Protein AF-A0A4Y8ZSG8-F1 (afdb_monomer_lite)

pLDDT: mean 76.3, std 16.21, range [30.27, 96.19]

Sequence (273 aa):
MTTIWSPHQDEQVRDHELFKDRFWGRLVTEVSQAAAGSASNEYEREDNIRRGLDVVETAARAVDPNWWDRNSKKGALAWHHRSRPTLAGKKHADPYIIRLDVEEAAAGYLALSYRVDDLDRLLTDMLMAAEMFAFADEMQPQLTQKLPTVLSWLWSNLKSLVIGLSIAGVLAWLAPEATVVLWMAGIIAGLTLLGAAFSLVVFPFLYPGIRAQRQKFNATIMGMIDAYAALDGAPASVSHIRKLVDRATDAGVVWPAPLMALLDDVADRRKAI

Secondary structure (DSSP, 8-state):
------THHHHHHHHGGG--SHHHHHHHHHHHHHHHHH-SSHHHHHHHHHHHHHHHHHHHHHH-TTTT-TT-TTTT------S-HHHHGGGT-S----HHHHHHHHHHHHTSSS--HHHHHHHHHHHHHHHHHHHHHHHHHHHHS-S-HHHHHHHHHHHHHHHHHHHHHHHHHH-TTHHHHHHHHHHHHHHHHHHHHHHHHHHHHHHHHHHHHHHHHHHHHHHHHHHHHTTSSS---HHHHHHHHHHHHHTT----HHHHHHHHHHHHHHHH-

Radius of gyration: 29.64 Å; chains: 1; bounding box: 76×27×104 Å

Organism: NCBI:txid2555898

Structure (mmCIF, N/CA/C/O backbone):
data_AF-A0A4Y8ZSG8-F1
#
_entry.id   AF-A0A4Y8ZSG8-F1
#
loop_
_atom_site.group_PDB
_atom_site.id
_atom_site.type_symbol
_atom_site.label_atom_id
_atom_site.label_alt_id
_atom_site.label_comp_id
_atom_site.label_asym_id
_atom_site.label_entity_id
_atom_site.label_seq_id
_atom_site.pdbx_PDB_ins_code
_atom_site.Cartn_x
_atom_site.Cartn_y
_atom_site.Cartn_z
_atom_site.occupancy
_atom_site.B_iso_or_equiv
_atom_site.auth_seq_id
_atom_site.auth_comp_id
_atom_site.auth_asym_id
_atom_site.auth_atom_id
_atom_site.pdbx_PDB_model_num
ATOM 1 N N . MET A 1 1 ? -3.308 -1.120 58.990 1.00 37.66 1 MET A N 1
ATOM 2 C CA . MET A 1 1 ? -3.562 -1.574 57.609 1.00 37.66 1 MET A CA 1
ATOM 3 C C . MET A 1 1 ? -3.089 -0.472 56.685 1.00 37.66 1 MET A C 1
ATOM 5 O O . MET A 1 1 ? -3.799 0.497 56.473 1.00 37.66 1 MET A O 1
ATOM 9 N N . THR A 1 2 ? -1.831 -0.560 56.276 1.00 30.27 2 THR A N 1
ATOM 10 C CA . THR A 1 2 ? -1.152 0.408 55.415 1.00 30.27 2 THR A CA 1
ATOM 11 C C . THR A 1 2 ? -1.303 -0.097 53.988 1.00 30.27 2 THR A C 1
ATOM 13 O O . THR A 1 2 ? -0.766 -1.148 53.649 1.00 30.27 2 THR A O 1
ATOM 16 N N . THR A 1 3 ? -2.092 0.600 53.178 1.00 33.38 3 THR A N 1
ATOM 17 C CA . THR A 1 3 ? -2.167 0.387 51.731 1.00 33.38 3 THR A CA 1
ATOM 18 C C . THR A 1 3 ? -0.789 0.642 51.134 1.00 33.38 3 THR A C 1
ATOM 20 O O . THR A 1 3 ? -0.296 1.769 51.155 1.00 33.38 3 THR A O 1
ATOM 23 N N . ILE A 1 4 ? -0.153 -0.425 50.651 1.00 34.41 4 ILE A N 1
ATOM 24 C CA . ILE A 1 4 ? 1.073 -0.361 49.859 1.00 34.41 4 ILE A CA 1
ATOM 25 C C . ILE A 1 4 ? 0.666 0.209 48.502 1.00 34.41 4 ILE A C 1
ATOM 27 O O . ILE A 1 4 ? 0.099 -0.485 47.664 1.00 34.41 4 ILE A O 1
ATOM 31 N N . TRP A 1 5 ? 0.887 1.508 48.339 1.00 34.38 5 TRP A N 1
ATOM 32 C CA . TRP A 1 5 ? 0.790 2.203 47.064 1.00 34.38 5 TRP A CA 1
ATOM 33 C C . TRP A 1 5 ? 1.942 1.703 46.182 1.00 34.38 5 TRP A C 1
ATOM 35 O O . TRP A 1 5 ? 3.109 1.885 46.532 1.00 34.38 5 TRP A O 1
ATOM 45 N N . SER A 1 6 ? 1.620 0.995 45.097 1.00 34.97 6 SER A N 1
ATOM 46 C CA . SER A 1 6 ? 2.612 0.471 44.156 1.00 34.97 6 SER A CA 1
ATOM 47 C C . SER A 1 6 ? 3.026 1.581 43.179 1.00 34.97 6 SER A C 1
ATOM 49 O O . SER A 1 6 ? 2.174 2.068 42.437 1.00 34.97 6 SER A O 1
ATOM 51 N N . PRO A 1 7 ? 4.309 1.979 43.128 1.00 36.69 7 PRO A N 1
ATOM 52 C CA . PRO A 1 7 ? 4.789 3.034 42.232 1.00 36.69 7 PRO A CA 1
ATOM 53 C C . PRO A 1 7 ? 4.735 2.666 40.737 1.00 36.69 7 PRO A C 1
ATOM 55 O O . PRO A 1 7 ? 4.955 3.535 39.902 1.00 36.69 7 PRO A O 1
ATOM 58 N N . HIS A 1 8 ? 4.399 1.422 40.376 1.00 38.56 8 HIS A N 1
ATOM 59 C CA . HIS A 1 8 ? 4.330 0.994 38.974 1.00 38.56 8 HIS A CA 1
ATOM 60 C C . HIS A 1 8 ? 3.051 1.415 38.231 1.00 38.56 8 HIS A C 1
ATOM 62 O O . HIS A 1 8 ? 3.076 1.495 37.005 1.00 38.56 8 HIS A O 1
ATOM 68 N N . GLN A 1 9 ? 1.951 1.734 38.926 1.00 40.12 9 GLN A N 1
ATOM 69 C CA . GLN A 1 9 ? 0.751 2.271 38.257 1.00 40.12 9 GLN A CA 1
ATOM 70 C C . GLN A 1 9 ? 0.949 3.730 37.814 1.00 40.12 9 GLN A C 1
ATOM 72 O O . GLN A 1 9 ? 0.475 4.132 36.756 1.00 40.12 9 GLN A O 1
ATOM 77 N N . ASP A 1 10 ? 1.724 4.503 38.575 1.00 37.50 10 ASP A N 1
ATOM 78 C CA . ASP A 1 10 ? 2.049 5.900 38.267 1.00 37.50 10 ASP A CA 1
ATOM 79 C C . ASP A 1 10 ?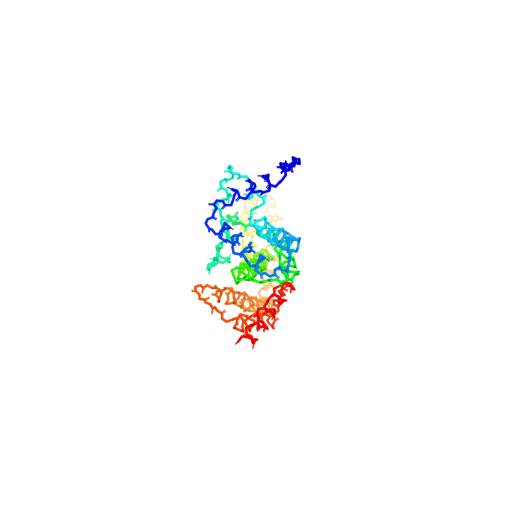 3.021 6.045 37.084 1.00 37.50 10 ASP A C 1
ATOM 81 O O . ASP A 1 10 ? 3.066 7.093 36.440 1.00 37.50 10 ASP A O 1
ATOM 85 N N . GLU A 1 11 ? 3.804 5.004 36.798 1.00 38.50 11 GLU A N 1
ATOM 86 C CA . GLU A 1 11 ? 4.777 4.974 35.704 1.00 38.50 11 GLU A CA 1
ATOM 87 C C . GLU A 1 11 ? 4.080 4.692 34.364 1.00 38.50 11 GLU A C 1
ATOM 89 O O . GLU A 1 11 ? 4.270 5.445 33.413 1.00 38.50 11 GLU A O 1
ATOM 94 N N . GLN A 1 12 ? 3.136 3.739 34.328 1.00 40.97 12 GLN A N 1
ATOM 95 C CA . GLN A 1 12 ? 2.285 3.522 33.149 1.00 40.97 12 GLN A CA 1
ATOM 96 C C . GLN A 1 12 ? 1.406 4.739 32.831 1.00 40.97 12 GLN A C 1
ATOM 98 O O . GLN A 1 12 ? 1.246 5.088 31.664 1.00 40.97 12 GLN A O 1
ATOM 103 N N . VAL A 1 13 ? 0.879 5.433 33.847 1.00 39.91 13 VAL A N 1
ATOM 104 C CA . VAL A 1 13 ? 0.080 6.657 33.651 1.00 39.91 13 VAL A CA 1
ATOM 105 C C . VAL A 1 13 ? 0.953 7.854 33.239 1.00 39.91 13 VAL A C 1
ATOM 107 O O . VAL A 1 13 ? 0.499 8.700 32.470 1.00 39.91 13 VAL A O 1
ATOM 110 N N . ARG A 1 14 ? 2.226 7.927 33.661 1.00 38.03 14 ARG A N 1
ATOM 111 C CA . ARG A 1 14 ? 3.173 8.958 33.181 1.00 38.03 14 ARG A CA 1
ATOM 112 C C . ARG A 1 14 ? 3.656 8.718 31.758 1.00 38.03 14 ARG A C 1
ATOM 114 O O . ARG A 1 14 ? 3.870 9.695 31.038 1.00 38.03 14 ARG A O 1
ATOM 121 N N . ASP A 1 15 ? 3.737 7.466 31.321 1.00 43.88 15 ASP A N 1
ATOM 122 C CA . ASP A 1 15 ? 3.998 7.145 29.917 1.00 43.88 15 ASP A CA 1
ATOM 123 C C . ASP A 1 15 ? 2.826 7.550 29.000 1.00 43.88 15 ASP A C 1
ATOM 125 O O . ASP A 1 15 ? 3.011 7.756 27.803 1.00 43.88 15 ASP A O 1
ATOM 129 N N . HIS A 1 16 ? 1.631 7.805 29.545 1.00 45.75 16 HIS A N 1
ATOM 130 C CA . HIS A 1 16 ? 0.484 8.296 28.769 1.00 45.75 16 HIS A CA 1
ATOM 131 C C . HIS A 1 16 ? 0.508 9.810 28.491 1.00 45.75 16 HIS A C 1
ATOM 133 O O . HIS A 1 16 ? -0.170 10.270 27.571 1.00 45.75 16 HIS A O 1
ATOM 139 N N . GLU A 1 17 ? 1.332 10.607 29.188 1.00 41.62 17 GLU A N 1
ATOM 140 C CA . GLU A 1 17 ? 1.531 12.032 28.854 1.00 41.62 17 GLU A CA 1
ATOM 141 C C . GLU A 1 17 ? 2.438 12.250 27.613 1.00 41.62 17 GLU A C 1
ATOM 143 O O . GLU A 1 17 ? 2.712 13.392 27.220 1.00 41.62 17 GLU A O 1
ATOM 148 N N . LEU A 1 18 ? 2.898 11.170 26.962 1.00 46.16 18 LEU A N 1
ATOM 149 C CA . LEU A 1 18 ? 3.734 11.184 25.750 1.00 46.16 18 LEU A CA 1
ATOM 150 C C . LEU A 1 18 ? 2.952 11.378 24.433 1.00 46.16 18 LEU A C 1
ATOM 152 O O . LEU A 1 18 ? 3.561 11.715 23.419 1.00 46.16 18 LEU A O 1
ATOM 156 N N . PHE A 1 19 ? 1.621 11.266 24.426 1.00 52.06 19 PHE A N 1
ATOM 157 C CA . PHE A 1 19 ? 0.787 11.293 23.210 1.00 52.06 19 PHE A CA 1
ATOM 158 C C . PHE A 1 19 ? 0.401 12.712 22.737 1.00 52.06 19 PHE A C 1
ATOM 160 O O . PHE A 1 19 ? -0.775 13.060 22.630 1.00 52.06 19 PHE A O 1
ATOM 167 N N . LYS A 1 20 ? 1.390 13.578 22.476 1.00 46.84 20 LYS A N 1
ATOM 168 C CA . LYS A 1 20 ? 1.171 15.026 22.251 1.00 46.84 20 LYS A CA 1
ATOM 169 C C . LYS A 1 20 ? 0.594 15.450 20.894 1.00 46.84 20 LYS A C 1
ATOM 171 O O . LYS A 1 20 ? 0.255 16.628 20.753 1.00 46.84 20 LYS A O 1
ATOM 176 N N . ASP A 1 21 ? 0.396 14.544 19.939 1.00 59.84 21 ASP A N 1
ATOM 177 C CA . ASP A 1 21 ? -0.436 14.850 18.771 1.00 59.84 21 ASP A CA 1
ATOM 178 C C . ASP A 1 21 ? -1.920 14.671 19.113 1.00 59.84 21 ASP A C 1
ATOM 180 O O . ASP A 1 21 ? -2.340 13.624 19.609 1.00 59.84 21 ASP A O 1
ATOM 184 N N . ARG A 1 22 ? -2.747 15.687 18.802 1.00 67.56 22 ARG A N 1
ATOM 185 C CA . ARG A 1 22 ? -4.204 15.679 19.080 1.00 67.56 22 ARG A CA 1
ATOM 186 C C . ARG A 1 22 ? -4.926 14.452 18.515 1.00 67.56 22 ARG A C 1
ATOM 188 O O . ARG A 1 22 ? -6.038 14.167 18.952 1.00 67.56 22 ARG A O 1
ATOM 195 N N . PHE A 1 23 ? -4.342 13.799 17.512 1.00 77.50 23 PHE A N 1
ATOM 196 C CA . PHE A 1 23 ? -4.865 12.579 16.913 1.00 77.50 23 PHE A CA 1
ATOM 197 C C . PHE A 1 23 ? -4.602 11.359 17.806 1.00 77.50 23 PHE A C 1
ATOM 199 O O . PHE A 1 23 ? -5.553 10.783 18.326 1.00 77.50 23 PHE A O 1
ATOM 206 N N . TRP A 1 24 ? -3.334 11.017 18.060 1.00 81.12 24 TRP A N 1
ATOM 207 C CA . TRP A 1 24 ? -2.980 9.831 18.846 1.00 81.12 24 TRP A CA 1
ATOM 208 C C . TRP A 1 24 ? -3.493 9.901 20.288 1.00 81.12 24 TRP A C 1
ATOM 210 O O . TRP A 1 24 ? -4.028 8.917 20.787 1.00 81.12 24 TRP A O 1
ATOM 220 N N . GLY A 1 25 ? -3.437 11.072 20.934 1.00 82.25 25 GLY A N 1
ATOM 221 C CA . GLY A 1 25 ? -3.994 11.237 22.283 1.00 82.25 25 GLY A CA 1
ATOM 222 C C . GLY A 1 25 ? -5.517 11.049 22.341 1.00 82.25 25 GLY A C 1
ATOM 223 O O . GLY A 1 25 ? -6.045 10.500 23.311 1.00 82.25 25 GLY A O 1
ATOM 224 N N . ARG A 1 26 ? -6.238 11.448 21.283 1.00 86.06 26 ARG A N 1
ATOM 225 C CA . ARG A 1 26 ? -7.678 11.175 21.163 1.00 86.06 26 ARG A CA 1
ATOM 226 C C . ARG A 1 26 ? -7.933 9.683 20.989 1.00 86.06 26 ARG A C 1
ATOM 228 O O . ARG A 1 26 ? -8.759 9.142 21.712 1.00 86.06 26 ARG A O 1
ATOM 235 N N . LEU A 1 27 ? -7.182 9.026 20.108 1.00 87.06 27 LEU A N 1
ATOM 236 C CA . LEU A 1 27 ? -7.325 7.596 19.847 1.00 87.06 27 LEU A CA 1
ATOM 237 C C . LEU A 1 27 ? -7.068 6.759 21.108 1.00 87.06 27 LEU A C 1
ATOM 239 O O . LEU A 1 27 ? -7.863 5.888 21.439 1.00 87.06 27 LEU A O 1
ATOM 243 N N . VAL A 1 28 ? -6.019 7.083 21.871 1.00 90.06 28 VAL A N 1
ATOM 244 C CA . VAL A 1 28 ? -5.741 6.481 23.187 1.00 90.06 28 VAL A CA 1
ATOM 245 C C . VAL A 1 28 ? -6.926 6.643 24.140 1.00 90.06 28 VAL A C 1
ATOM 247 O O . VAL A 1 28 ? -7.308 5.694 24.826 1.00 90.06 28 VAL A O 1
ATOM 250 N N . THR A 1 29 ? -7.534 7.830 24.168 1.00 90.94 29 THR A N 1
ATOM 251 C CA . THR A 1 29 ? -8.699 8.111 25.018 1.00 90.94 29 THR A CA 1
ATOM 252 C C . THR A 1 29 ? -9.906 7.268 24.604 1.00 90.94 29 THR A C 1
ATOM 254 O O . THR A 1 29 ? -10.532 6.643 25.458 1.00 90.94 29 THR A O 1
ATOM 257 N N . GLU A 1 30 ? -10.216 7.210 23.309 1.00 91.88 30 GLU A N 1
ATOM 258 C CA . GLU A 1 30 ? -11.343 6.438 22.773 1.00 91.88 30 GLU A CA 1
ATOM 259 C C . GLU A 1 30 ? -11.163 4.933 22.992 1.00 91.88 30 GLU A C 1
ATOM 261 O O . GLU A 1 30 ? -12.078 4.261 23.468 1.00 91.88 30 GLU A O 1
ATOM 266 N N . VAL A 1 31 ? -9.960 4.413 22.740 1.00 92.44 31 VAL A N 1
ATOM 267 C CA . VAL A 1 31 ? -9.607 3.010 22.990 1.00 92.44 31 VAL A CA 1
ATOM 268 C C . VAL A 1 31 ? -9.720 2.672 24.471 1.00 92.44 31 VAL A C 1
ATOM 270 O O . VAL A 1 31 ? -10.307 1.648 24.810 1.00 92.44 31 VAL A O 1
ATOM 273 N N . SER A 1 32 ? -9.237 3.541 25.360 1.00 92.50 32 SER A N 1
ATOM 274 C CA . SER A 1 32 ? -9.333 3.327 26.809 1.00 92.50 32 SER A CA 1
ATOM 275 C C . SER A 1 32 ? -10.784 3.334 27.299 1.00 92.50 32 SER A C 1
ATOM 277 O O . SER A 1 32 ? -11.157 2.533 28.158 1.00 92.50 32 SER A O 1
ATOM 279 N N . GLN A 1 33 ? -11.624 4.220 26.752 1.00 94.12 33 GLN A N 1
ATOM 280 C CA . GLN A 1 33 ? -13.051 4.284 27.077 1.00 94.12 33 GLN A CA 1
ATOM 281 C C . GLN A 1 33 ? -13.803 3.045 26.580 1.00 94.12 33 GLN A C 1
ATOM 283 O O . GLN A 1 33 ? -14.569 2.456 27.344 1.00 94.12 33 GLN A O 1
ATOM 288 N N . ALA A 1 34 ? -13.556 2.617 25.340 1.00 93.12 34 ALA A N 1
ATOM 289 C CA . ALA A 1 34 ? -14.168 1.419 24.772 1.00 93.12 34 ALA A CA 1
ATOM 290 C C . ALA A 1 34 ? -13.728 0.146 25.516 1.00 93.12 34 ALA A C 1
ATOM 292 O O . ALA A 1 34 ? -14.567 -0.682 25.875 1.00 93.12 34 ALA A O 1
ATOM 293 N N . ALA A 1 35 ? -12.435 0.037 25.842 1.00 92.75 35 ALA A N 1
ATOM 294 C CA . ALA A 1 35 ? -11.889 -1.042 26.659 1.00 92.75 35 ALA A CA 1
ATOM 295 C C . ALA A 1 35 ? -12.584 -1.122 28.021 1.00 92.75 35 ALA A C 1
ATOM 297 O O . ALA A 1 35 ? -13.075 -2.184 28.409 1.00 92.75 35 ALA A O 1
ATOM 298 N N . ALA A 1 36 ? -12.689 0.014 28.719 1.00 91.50 36 ALA A N 1
ATOM 299 C CA . ALA A 1 36 ? -13.330 0.088 30.025 1.00 91.50 36 ALA A CA 1
ATOM 300 C C . ALA A 1 36 ? -14.827 -0.247 29.981 1.00 91.50 36 ALA A C 1
ATOM 302 O O . ALA A 1 36 ? -15.322 -0.882 30.906 1.00 91.50 36 ALA A O 1
ATOM 303 N N . GLY A 1 37 ? -15.535 0.149 28.919 1.00 92.62 37 GLY A N 1
ATOM 304 C CA . GLY A 1 37 ? -16.956 -0.160 28.741 1.00 92.62 37 GLY A CA 1
ATOM 305 C C . GLY A 1 37 ? -17.242 -1.629 28.413 1.00 92.62 37 GLY A C 1
ATOM 306 O O . GLY A 1 37 ? -18.341 -2.105 28.682 1.00 92.62 37 GLY A O 1
ATOM 307 N N . SER A 1 38 ? -16.267 -2.346 27.850 1.00 93.50 38 SER A N 1
ATOM 308 C CA . SER A 1 38 ? -16.413 -3.758 27.466 1.00 93.50 38 SER A CA 1
ATOM 309 C C . SER A 1 38 ? -16.139 -4.759 28.593 1.00 93.50 38 SER A C 1
ATOM 311 O O . SER A 1 38 ? -16.535 -5.916 28.489 1.00 93.50 38 SER A O 1
ATOM 313 N N . ALA A 1 39 ? -15.460 -4.333 29.660 1.00 93.69 39 ALA A N 1
ATOM 314 C CA . ALA A 1 39 ? -14.983 -5.224 30.710 1.00 93.69 39 ALA A CA 1
ATOM 315 C C . ALA A 1 39 ? -16.055 -5.539 31.766 1.00 93.69 39 ALA A C 1
ATOM 317 O O . ALA A 1 39 ? -16.775 -4.656 32.232 1.00 93.69 39 ALA A O 1
ATOM 318 N N . SER A 1 40 ? -16.107 -6.797 32.210 1.00 93.31 40 SER A N 1
ATOM 319 C CA . SER A 1 40 ? -17.010 -7.257 33.276 1.00 93.31 40 SER A CA 1
ATOM 320 C C . SER A 1 40 ? -16.454 -7.039 34.689 1.00 93.31 40 SER A C 1
ATOM 322 O O . SER A 1 40 ? -17.206 -7.037 35.665 1.00 93.31 40 SER A O 1
ATOM 324 N N . ASN A 1 41 ? -15.134 -6.879 34.813 1.00 94.88 41 ASN A N 1
ATOM 325 C CA . ASN A 1 41 ? -14.420 -6.724 36.077 1.00 94.88 41 ASN A CA 1
ATOM 326 C C . ASN A 1 41 ? -13.134 -5.894 35.901 1.00 94.88 41 ASN A C 1
ATOM 328 O O . ASN A 1 41 ? -12.738 -5.557 34.786 1.00 94.88 41 ASN A O 1
ATOM 332 N N . GLU A 1 42 ? -12.482 -5.553 37.014 1.00 92.81 42 GLU A N 1
ATOM 333 C CA . GLU A 1 42 ? -11.298 -4.682 37.033 1.00 92.81 42 GLU A CA 1
ATOM 334 C C . GLU A 1 42 ? -10.075 -5.298 36.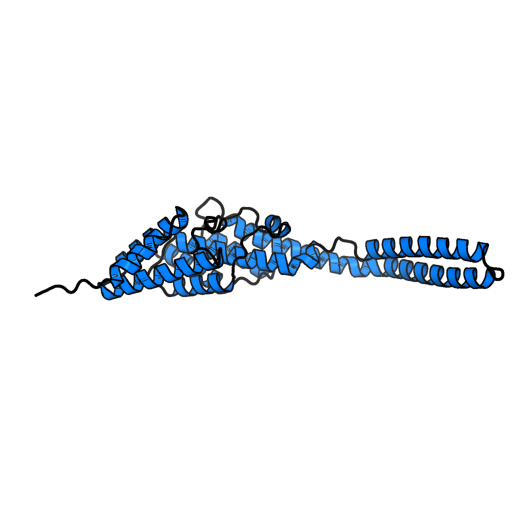337 1.00 92.81 42 GLU A C 1
ATOM 336 O O . GLU A 1 42 ? -9.384 -4.604 35.600 1.00 92.81 42 GLU A O 1
ATOM 341 N N . TYR A 1 43 ? -9.859 -6.608 36.481 1.00 93.69 43 TYR A N 1
ATOM 342 C CA . TYR A 1 43 ? -8.750 -7.300 35.821 1.00 93.69 43 TYR A CA 1
ATOM 343 C C . TYR A 1 43 ? -8.909 -7.308 34.293 1.00 93.69 43 TYR A C 1
ATOM 345 O O . TYR A 1 43 ? -7.980 -6.982 33.559 1.00 93.69 43 TYR A O 1
ATOM 353 N N . GLU A 1 44 ? -10.110 -7.627 33.808 1.00 92.06 44 GLU A N 1
ATOM 354 C CA . GLU A 1 44 ? -10.437 -7.581 32.380 1.00 92.06 44 GLU A CA 1
ATOM 355 C C . GLU A 1 44 ? -10.332 -6.155 31.827 1.00 92.06 44 GLU A C 1
ATOM 357 O O . GLU A 1 44 ? -9.880 -5.954 30.702 1.00 92.06 44 GLU A O 1
ATOM 362 N N . ARG A 1 45 ? -10.697 -5.149 32.630 1.00 92.31 45 ARG A N 1
ATOM 363 C CA . ARG A 1 45 ? -10.550 -3.739 32.263 1.00 92.31 45 ARG A CA 1
ATOM 364 C C . ARG A 1 45 ? -9.088 -3.366 32.051 1.00 92.31 45 ARG A C 1
ATOM 366 O O . ARG A 1 45 ? -8.777 -2.752 31.034 1.00 92.31 45 ARG A O 1
ATOM 373 N N . GLU A 1 46 ? -8.210 -3.714 32.988 1.00 92.69 46 GLU A N 1
ATOM 374 C CA . GLU A 1 46 ? -6.777 -3.433 32.870 1.00 92.69 46 GLU A CA 1
ATOM 375 C C . GLU A 1 46 ? -6.152 -4.159 31.669 1.00 92.69 46 GLU A C 1
ATOM 377 O O . GLU A 1 46 ? -5.409 -3.537 30.906 1.00 92.69 46 GLU A O 1
ATOM 382 N N . ASP A 1 47 ? -6.492 -5.435 31.438 1.00 93.75 47 ASP A N 1
ATOM 383 C CA . ASP A 1 47 ? -5.959 -6.184 30.292 1.00 93.75 47 ASP A CA 1
ATOM 384 C C . ASP A 1 47 ? -6.461 -5.636 28.947 1.00 93.75 47 ASP A C 1
ATOM 386 O O . ASP A 1 47 ? -5.657 -5.423 28.037 1.00 93.75 47 ASP A O 1
ATOM 390 N N . ASN A 1 48 ? -7.756 -5.321 28.829 1.00 92.88 48 ASN A N 1
ATOM 391 C CA . ASN A 1 48 ? -8.324 -4.733 27.613 1.00 92.88 48 ASN A CA 1
ATOM 392 C C . ASN A 1 48 ? -7.689 -3.375 27.298 1.00 92.88 48 ASN A C 1
ATOM 394 O O . ASN A 1 48 ? -7.332 -3.128 26.147 1.00 92.88 48 ASN A O 1
ATOM 398 N N . ILE A 1 49 ? -7.505 -2.514 28.309 1.00 92.88 49 ILE A N 1
ATOM 399 C CA . ILE A 1 49 ? -6.832 -1.220 28.136 1.00 92.88 49 ILE A CA 1
ATOM 400 C C . ILE A 1 49 ? -5.402 -1.450 27.648 1.00 92.88 49 ILE A C 1
ATOM 402 O O . ILE A 1 49 ? -5.019 -0.906 26.616 1.00 92.88 49 ILE A O 1
ATOM 406 N N . ARG A 1 50 ? -4.631 -2.305 28.329 1.00 95.44 50 ARG A N 1
ATOM 407 C CA . ARG A 1 50 ? -3.241 -2.600 27.959 1.00 95.44 50 ARG A CA 1
ATOM 408 C C . ARG A 1 50 ? -3.120 -3.096 26.516 1.00 95.44 50 ARG A C 1
ATOM 410 O O . ARG A 1 50 ? -2.287 -2.589 25.773 1.00 95.44 50 ARG A O 1
ATOM 417 N N . ARG A 1 51 ? -3.958 -4.054 26.108 1.00 94.38 51 ARG A N 1
ATOM 418 C CA . ARG A 1 51 ? -3.949 -4.609 24.743 1.00 94.38 51 ARG A CA 1
ATOM 419 C C . ARG A 1 51 ? -4.381 -3.583 23.696 1.00 94.38 51 ARG A C 1
ATOM 421 O O . ARG A 1 51 ? -3.813 -3.544 22.612 1.00 94.38 51 ARG A O 1
ATOM 428 N N . GLY A 1 52 ? -5.356 -2.735 24.013 1.00 92.38 52 GLY A N 1
ATOM 429 C CA . GLY A 1 52 ? -5.762 -1.640 23.135 1.00 92.38 52 GLY A CA 1
ATOM 430 C C . GLY A 1 52 ? -4.665 -0.613 22.901 1.00 92.38 52 GLY A C 1
ATOM 431 O O . GLY A 1 52 ? -4.471 -0.149 21.780 1.00 92.38 52 GLY A O 1
ATOM 432 N N . LEU A 1 53 ? -3.947 -0.256 23.961 1.00 93.19 53 LEU A N 1
ATOM 433 C CA . LEU A 1 53 ? -2.845 0.696 23.886 1.00 93.19 53 LEU A CA 1
ATOM 434 C C . LEU A 1 53 ? -1.672 0.137 23.085 1.00 93.19 53 LEU A C 1
ATOM 436 O O . LEU A 1 53 ? -1.124 0.864 22.266 1.00 93.19 53 LEU A O 1
ATOM 440 N N . ASP A 1 54 ? -1.353 -1.147 23.251 1.00 93.94 54 ASP A N 1
ATOM 441 C CA . ASP A 1 54 ? -0.321 -1.844 22.471 1.00 93.94 54 ASP A CA 1
ATOM 442 C C . ASP A 1 54 ? -0.610 -1.807 20.958 1.00 93.94 54 ASP A C 1
ATOM 444 O O . ASP A 1 54 ? 0.280 -1.558 20.143 1.00 93.94 54 ASP A O 1
ATOM 448 N N . VAL A 1 55 ? -1.884 -1.937 20.566 1.00 94.38 55 VAL A N 1
ATOM 449 C CA . VAL A 1 55 ? -2.320 -1.768 19.169 1.00 94.38 55 VAL A CA 1
ATOM 450 C C . VAL A 1 55 ? -2.066 -0.346 18.665 1.00 94.38 55 VAL A C 1
ATOM 452 O O . VAL A 1 55 ? -1.536 -0.165 17.568 1.00 94.38 55 VAL A O 1
ATOM 455 N N . VAL A 1 56 ? -2.438 0.671 19.450 1.00 91.12 56 VAL A N 1
ATOM 456 C CA . VAL A 1 56 ? -2.221 2.082 19.086 1.00 91.12 56 VAL A CA 1
ATOM 457 C C . VAL A 1 56 ? -0.729 2.395 18.991 1.00 91.12 56 VAL A C 1
ATOM 459 O O . VAL A 1 56 ? -0.300 3.078 18.062 1.00 91.12 56 VAL A O 1
ATOM 462 N N . GLU A 1 57 ? 0.064 1.869 19.919 1.00 89.69 57 GLU A N 1
ATOM 463 C CA . GLU A 1 57 ? 1.514 2.021 19.951 1.00 89.69 57 GLU A CA 1
ATOM 464 C C . GLU A 1 57 ? 2.175 1.399 18.718 1.00 89.69 57 GLU A C 1
ATOM 466 O O . GLU A 1 57 ? 2.995 2.033 18.050 1.00 89.69 57 GLU A O 1
ATOM 471 N N . THR A 1 58 ? 1.780 0.174 18.380 1.00 91.31 58 THR A N 1
ATOM 472 C CA . THR A 1 58 ? 2.296 -0.549 17.216 1.00 91.31 58 THR A CA 1
ATOM 473 C C . THR A 1 58 ? 1.917 0.169 15.917 1.00 91.31 58 THR A C 1
ATOM 475 O O . THR A 1 58 ? 2.764 0.347 15.041 1.00 91.31 58 THR A O 1
ATOM 478 N N . ALA A 1 59 ? 0.693 0.702 15.817 1.00 88.94 59 ALA A N 1
ATOM 479 C CA . ALA A 1 59 ? 0.291 1.543 14.690 1.00 88.94 59 ALA A CA 1
ATOM 480 C C . ALA A 1 59 ? 1.113 2.846 14.608 1.00 88.94 59 ALA A C 1
ATOM 482 O O . ALA A 1 59 ? 1.532 3.246 13.522 1.00 88.94 59 ALA A O 1
ATOM 483 N N . ALA A 1 60 ? 1.399 3.503 15.734 1.00 85.06 60 ALA A N 1
ATOM 484 C CA . ALA A 1 60 ? 2.241 4.699 15.749 1.00 85.06 60 ALA A CA 1
ATOM 485 C C . ALA A 1 60 ? 3.679 4.392 15.291 1.00 85.06 60 ALA A C 1
ATOM 487 O O . ALA A 1 60 ? 4.228 5.104 14.443 1.00 85.06 60 ALA A O 1
ATOM 488 N N . ARG A 1 61 ? 4.253 3.284 15.778 1.00 84.69 61 ARG A N 1
ATOM 489 C CA . ARG A 1 61 ? 5.591 2.793 15.410 1.00 84.69 61 ARG A CA 1
ATOM 490 C C . ARG A 1 61 ? 5.720 2.497 13.922 1.00 84.69 61 ARG A C 1
ATOM 492 O O . ARG A 1 61 ? 6.754 2.805 13.329 1.00 84.69 61 ARG A O 1
ATOM 499 N N . ALA A 1 62 ? 4.648 1.998 13.312 1.00 85.56 62 ALA A N 1
ATOM 500 C CA . ALA A 1 62 ? 4.620 1.717 11.887 1.00 85.56 62 ALA A CA 1
ATOM 501 C C . ALA A 1 62 ? 4.832 2.966 11.016 1.00 85.56 62 ALA A C 1
ATOM 503 O O . ALA A 1 62 ? 5.315 2.846 9.893 1.00 85.56 62 ALA A O 1
ATOM 504 N N . VAL A 1 63 ? 4.458 4.156 11.502 1.00 78.62 63 VAL A N 1
ATOM 505 C CA . VAL A 1 63 ? 4.547 5.424 10.753 1.00 78.62 63 VAL A CA 1
ATOM 506 C C . VAL A 1 63 ? 5.798 6.217 11.126 1.00 78.62 63 VAL A C 1
ATOM 508 O O . VAL A 1 63 ? 6.413 6.844 10.259 1.00 78.62 63 VAL A O 1
ATOM 511 N N . ASP A 1 64 ? 6.189 6.184 12.399 1.00 76.38 64 ASP A N 1
ATOM 512 C CA . ASP A 1 64 ? 7.441 6.762 12.874 1.00 76.38 64 ASP A CA 1
ATOM 513 C C . ASP A 1 64 ? 8.139 5.795 13.843 1.00 76.38 64 ASP A C 1
ATOM 515 O O . ASP A 1 64 ? 7.738 5.680 15.001 1.00 76.38 64 ASP A O 1
ATOM 519 N N . PRO A 1 65 ? 9.237 5.143 13.425 1.00 71.69 65 PRO A N 1
ATOM 520 C CA . PRO A 1 65 ? 10.014 4.282 14.307 1.00 71.69 65 PRO A CA 1
ATOM 521 C C . PRO A 1 65 ? 10.613 5.019 15.501 1.00 71.69 65 PRO A C 1
ATOM 523 O O . PRO A 1 65 ? 11.027 4.363 16.434 1.00 71.69 65 PRO A O 1
ATOM 526 N N . ASN A 1 66 ? 10.700 6.352 15.481 1.00 69.06 66 ASN A N 1
ATOM 527 C CA . ASN A 1 66 ? 11.164 7.164 16.604 1.00 69.06 66 ASN A CA 1
ATOM 528 C C . ASN A 1 66 ? 10.017 7.981 17.216 1.00 69.06 66 ASN A C 1
ATOM 530 O O . ASN A 1 66 ? 10.265 9.054 17.768 1.00 69.06 66 ASN A O 1
ATOM 534 N N . TRP A 1 67 ? 8.768 7.507 17.121 1.00 66.50 67 TRP A N 1
ATOM 535 C CA . TRP A 1 67 ? 7.591 8.226 17.627 1.00 66.50 67 TRP A CA 1
ATOM 536 C C . TRP A 1 67 ? 7.689 8.575 19.124 1.00 66.50 67 TRP A C 1
ATOM 538 O O . TRP A 1 67 ? 7.120 9.571 19.566 1.00 66.50 67 TRP A O 1
ATOM 548 N N . TRP A 1 68 ? 8.446 7.792 19.903 1.00 61.16 68 TRP A N 1
ATOM 549 C CA . TRP A 1 68 ? 8.705 8.032 21.327 1.00 61.16 68 TRP A CA 1
ATOM 550 C C . TRP A 1 68 ? 9.726 9.156 21.599 1.00 61.16 68 TRP A C 1
ATOM 552 O O . TRP A 1 68 ? 9.800 9.667 22.721 1.00 61.16 68 TRP A O 1
ATOM 562 N N . ASP A 1 69 ? 10.546 9.548 20.615 1.00 62.31 69 ASP A N 1
ATOM 563 C CA . ASP A 1 69 ? 11.572 10.580 20.783 1.00 62.31 69 ASP A CA 1
ATOM 564 C C . ASP A 1 69 ? 10.969 11.984 20.636 1.00 62.31 69 ASP A C 1
ATOM 566 O O . ASP A 1 69 ? 10.702 12.473 19.539 1.00 62.31 69 ASP A O 1
ATOM 570 N N . ARG A 1 70 ? 10.840 12.692 21.764 1.00 57.25 70 ARG A N 1
ATOM 571 C CA . ARG A 1 70 ? 10.334 14.077 21.826 1.00 57.25 70 ARG A CA 1
ATOM 572 C C . ARG A 1 70 ? 11.160 15.080 21.012 1.00 57.25 70 ARG A C 1
ATOM 574 O O . ARG A 1 70 ? 10.660 16.160 20.705 1.00 57.25 70 ARG A O 1
ATOM 581 N N . ASN A 1 71 ? 12.417 14.762 20.706 1.00 56.84 71 ASN A N 1
ATOM 582 C CA . ASN A 1 71 ? 13.311 15.622 19.932 1.00 56.84 71 ASN A CA 1
ATOM 583 C C . ASN A 1 71 ? 13.309 15.281 18.436 1.00 56.84 71 ASN A C 1
ATOM 585 O O . ASN A 1 71 ? 13.909 16.008 17.634 1.00 56.84 71 ASN A O 1
ATOM 589 N N . SER A 1 72 ? 12.619 14.208 18.043 1.00 55.62 72 SER A N 1
ATOM 590 C CA . SER A 1 72 ? 12.402 13.865 16.648 1.00 55.62 72 SER A CA 1
ATOM 591 C C . SER A 1 72 ? 11.585 14.972 15.985 1.00 55.62 72 SER A C 1
ATOM 593 O O . SER A 1 72 ? 10.400 15.152 16.248 1.00 55.62 72 SER A O 1
ATOM 595 N N . LYS A 1 73 ? 12.192 15.697 15.036 1.00 53.16 73 LYS A N 1
ATOM 596 C CA . LYS A 1 73 ? 11.452 16.610 14.142 1.00 53.16 73 LYS A CA 1
ATOM 597 C C . LYS A 1 73 ? 10.401 15.876 13.286 1.00 53.16 73 LYS A C 1
ATOM 599 O O . LYS A 1 73 ? 9.600 16.542 12.637 1.00 53.16 73 LYS A O 1
ATOM 604 N N . LYS A 1 74 ? 10.439 14.535 13.250 1.00 51.94 74 LYS A N 1
ATOM 605 C CA . LYS A 1 74 ? 9.473 13.660 12.569 1.00 51.94 74 LYS A CA 1
ATOM 606 C C . LYS A 1 74 ? 8.367 13.134 13.498 1.00 51.94 74 LYS A C 1
ATOM 608 O O . LYS A 1 74 ? 7.286 12.873 12.985 1.00 51.94 74 LYS A O 1
ATOM 613 N N . GLY A 1 75 ? 8.584 13.132 14.820 1.00 44.31 75 GLY A N 1
ATOM 614 C CA . GLY A 1 75 ? 7.662 12.625 15.855 1.00 44.31 75 GLY A CA 1
ATOM 615 C C . GLY A 1 75 ? 6.344 13.389 15.998 1.00 44.31 75 GLY A C 1
ATOM 616 O O . GLY A 1 75 ? 5.539 13.071 16.863 1.00 44.31 75 GLY A O 1
ATOM 617 N N . ALA A 1 76 ? 6.124 14.397 15.152 1.00 45.56 76 ALA A N 1
ATOM 618 C CA . ALA A 1 76 ? 4.907 15.203 15.070 1.00 45.56 76 ALA A CA 1
ATOM 619 C C . ALA A 1 76 ? 4.121 14.971 13.762 1.00 45.56 76 ALA A C 1
ATOM 621 O O . ALA A 1 76 ? 3.271 15.780 13.391 1.00 45.56 76 ALA A O 1
ATOM 622 N N . LEU A 1 77 ? 4.457 13.932 12.988 1.00 53.94 77 LEU A N 1
ATOM 623 C CA . LEU A 1 77 ? 3.694 13.561 11.798 1.00 53.94 77 LEU A CA 1
ATOM 624 C C . LEU A 1 77 ? 2.672 12.488 12.172 1.00 53.94 77 LEU A C 1
ATOM 626 O O . LEU A 1 77 ? 2.859 11.308 11.881 1.00 53.94 77 LEU A O 1
ATOM 630 N N . ALA A 1 78 ? 1.568 12.908 12.793 1.00 59.78 78 ALA A N 1
ATOM 631 C CA . ALA A 1 78 ? 0.356 12.100 12.842 1.00 59.78 78 ALA A CA 1
ATOM 632 C C . ALA A 1 78 ? 0.022 11.555 11.443 1.00 59.78 78 ALA A C 1
ATOM 634 O O . ALA A 1 78 ? 0.134 12.265 10.433 1.00 59.78 78 ALA A O 1
ATOM 635 N N . TRP A 1 79 ? -0.390 10.285 11.383 1.00 70.25 79 TRP A N 1
ATOM 636 C CA . TRP A 1 79 ? -0.902 9.721 10.144 1.00 70.25 79 TRP A CA 1
ATOM 637 C C . TRP A 1 79 ? -2.101 10.554 9.682 1.00 70.25 79 TRP A C 1
ATOM 639 O O . TRP A 1 79 ? -3.076 10.753 10.408 1.00 70.25 79 TRP A O 1
ATOM 649 N N . HIS A 1 80 ? -2.012 11.067 8.464 1.00 67.88 80 HIS A N 1
ATOM 650 C CA . HIS A 1 80 ? -3.084 11.806 7.827 1.00 67.88 80 HIS A CA 1
ATOM 651 C C . HIS A 1 80 ? -3.335 11.171 6.476 1.00 67.88 80 HIS A C 1
ATOM 653 O O . HIS A 1 80 ? -2.398 11.066 5.682 1.00 67.88 80 HIS A O 1
ATOM 659 N N . HIS A 1 81 ? -4.590 10.795 6.225 1.00 68.62 81 HIS A N 1
ATOM 660 C CA . HIS A 1 81 ? -5.040 10.330 4.921 1.00 68.62 81 HIS A CA 1
ATOM 661 C C . HIS A 1 81 ? -4.513 11.278 3.837 1.00 68.62 81 HIS A C 1
ATOM 663 O O . HIS A 1 81 ? -4.777 12.486 3.858 1.00 68.62 81 HIS A O 1
ATOM 669 N N . ARG A 1 82 ? -3.694 10.761 2.919 1.00 63.81 82 ARG A N 1
ATOM 670 C CA . ARG A 1 82 ? -3.019 11.590 1.918 1.00 63.81 82 ARG A CA 1
ATOM 671 C C . ARG A 1 82 ? -3.703 11.408 0.589 1.00 63.81 82 ARG A C 1
ATOM 673 O O . ARG A 1 82 ? -3.433 10.428 -0.083 1.00 63.81 82 ARG A O 1
ATOM 680 N N . SER A 1 83 ? -4.444 12.407 0.129 1.00 49.72 83 SER A N 1
ATOM 681 C CA . SER A 1 83 ? -5.212 12.355 -1.125 1.00 49.72 83 SER A CA 1
ATOM 682 C C . SER A 1 83 ? -4.455 11.884 -2.389 1.00 49.72 83 SER A C 1
ATOM 684 O O . SER A 1 83 ? -5.105 11.624 -3.401 1.00 49.72 83 SER A O 1
ATOM 686 N N . ARG A 1 84 ? -3.107 11.764 -2.387 1.00 53.06 84 ARG A N 1
ATOM 687 C CA . ARG A 1 84 ? -2.284 11.238 -3.503 1.00 53.06 84 ARG A CA 1
ATOM 688 C C . ARG A 1 84 ? -0.989 10.511 -3.062 1.00 53.06 84 ARG A C 1
ATOM 690 O O . ARG A 1 84 ? 0.094 11.090 -3.206 1.00 53.06 84 ARG A O 1
ATOM 697 N N . PRO A 1 85 ? -1.041 9.237 -2.631 1.00 54.56 85 PRO A N 1
ATOM 698 C CA . PRO A 1 85 ? 0.149 8.478 -2.209 1.00 54.56 85 PRO A CA 1
ATOM 699 C C . PRO A 1 85 ? 1.178 8.302 -3.342 1.00 54.56 85 PRO A C 1
ATOM 701 O O . PRO A 1 85 ? 2.386 8.409 -3.146 1.00 54.56 85 PRO A O 1
ATOM 704 N N . THR A 1 86 ? 0.700 8.142 -4.579 1.00 51.03 86 THR A N 1
ATOM 705 C CA . THR A 1 86 ? 1.526 7.857 -5.768 1.00 51.03 86 THR A CA 1
ATOM 706 C C . THR A 1 86 ? 2.376 9.034 -6.264 1.00 51.03 86 THR A C 1
ATOM 708 O O . THR A 1 86 ? 3.370 8.831 -6.962 1.00 51.03 86 THR A O 1
ATOM 711 N N . LEU A 1 87 ? 2.019 10.279 -5.924 1.00 48.69 87 LEU A N 1
ATOM 712 C CA . LEU A 1 87 ? 2.832 11.461 -6.256 1.00 48.69 87 LEU A CA 1
ATOM 713 C C . LEU A 1 87 ? 3.946 11.711 -5.239 1.00 48.69 87 LEU A C 1
ATOM 715 O O . LEU A 1 87 ? 4.923 12.391 -5.559 1.00 48.69 87 LEU A O 1
ATOM 719 N N . ALA A 1 88 ? 3.784 11.181 -4.033 1.00 46.97 88 ALA A N 1
ATOM 720 C CA . ALA A 1 88 ? 4.637 11.469 -2.900 1.00 46.97 88 ALA A CA 1
ATOM 721 C C . ALA A 1 88 ? 5.913 10.586 -2.931 1.00 46.97 88 ALA A C 1
ATOM 723 O O . ALA A 1 88 ? 7.027 11.111 -2.798 1.00 46.97 88 ALA A O 1
ATOM 724 N N . GLY A 1 89 ? 5.793 9.313 -3.347 1.00 43.81 89 GLY A N 1
ATOM 725 C CA . GLY A 1 89 ? 6.923 8.375 -3.497 1.00 43.81 89 GLY A CA 1
ATOM 726 C C . GLY A 1 89 ? 8.051 8.838 -4.438 1.00 43.81 89 GLY A C 1
ATOM 727 O O . GLY A 1 89 ? 9.186 8.378 -4.347 1.00 43.81 89 GLY A O 1
ATOM 728 N N . LYS A 1 90 ? 7.809 9.837 -5.301 1.00 46.00 90 LYS A N 1
ATOM 729 C CA . LYS A 1 90 ? 8.853 10.444 -6.150 1.00 46.00 90 LYS A CA 1
ATOM 730 C C . LYS A 1 90 ? 9.907 11.260 -5.394 1.00 46.00 90 LYS A C 1
ATOM 732 O O . LYS A 1 90 ? 10.904 11.628 -6.012 1.00 46.00 90 LYS A O 1
ATOM 737 N N . LYS A 1 91 ? 9.698 11.606 -4.118 1.00 48.38 91 LYS A N 1
ATOM 738 C CA . LYS A 1 91 ? 10.600 12.503 -3.371 1.00 48.38 91 LYS A CA 1
ATOM 739 C C . LYS A 1 91 ? 11.416 11.840 -2.257 1.00 48.38 91 LYS A C 1
ATOM 741 O O . LYS A 1 91 ? 12.174 12.565 -1.621 1.00 48.38 91 LYS A O 1
ATOM 746 N N . HIS A 1 92 ? 11.283 10.531 -2.001 1.00 46.03 92 HIS A N 1
ATOM 747 C CA . HIS A 1 92 ? 11.883 9.853 -0.827 1.00 46.03 92 HIS A CA 1
ATOM 748 C C . HIS A 1 92 ? 11.654 10.607 0.505 1.00 46.03 92 HIS A C 1
ATOM 750 O O . HIS A 1 92 ? 12.415 10.467 1.459 1.00 46.03 92 HIS A O 1
ATOM 756 N N . ALA A 1 93 ? 10.628 11.460 0.550 1.00 44.72 93 ALA A N 1
ATOM 757 C CA . ALA A 1 93 ? 10.366 12.401 1.634 1.00 44.72 93 ALA A CA 1
ATOM 758 C C . ALA A 1 93 ? 9.201 11.941 2.519 1.00 44.72 93 ALA A C 1
ATOM 760 O O . ALA A 1 93 ? 8.782 12.677 3.412 1.00 44.72 93 ALA A O 1
ATOM 761 N N . ASP A 1 94 ? 8.671 10.747 2.263 1.00 53.50 94 ASP A N 1
ATOM 762 C CA . ASP A 1 94 ? 7.466 10.256 2.909 1.00 53.50 94 ASP A CA 1
ATOM 763 C C . ASP A 1 94 ? 7.769 9.316 4.070 1.00 53.50 94 ASP A C 1
ATOM 765 O O . ASP A 1 94 ? 8.813 8.656 4.069 1.00 53.50 94 ASP A O 1
ATOM 769 N N . PRO A 1 95 ? 6.871 9.263 5.070 1.00 57.31 95 PRO A N 1
ATOM 770 C CA . PRO A 1 95 ? 6.945 8.258 6.112 1.00 57.31 95 PRO A CA 1
ATOM 771 C C . PRO A 1 95 ? 6.831 6.884 5.454 1.00 57.31 95 PRO A C 1
ATOM 773 O O . PRO A 1 95 ? 5.825 6.558 4.824 1.00 57.31 95 PRO A O 1
ATOM 776 N N . TYR A 1 96 ? 7.906 6.111 5.558 1.00 66.69 96 TYR A N 1
ATOM 777 C CA . TYR A 1 96 ? 7.900 4.702 5.213 1.00 66.69 96 TYR A CA 1
ATOM 778 C C . TYR A 1 96 ? 6.982 4.006 6.214 1.00 66.69 96 TYR A C 1
ATOM 780 O O . TYR A 1 96 ? 7.299 3.982 7.401 1.00 66.69 96 TYR A O 1
ATOM 788 N N . ILE A 1 97 ? 5.840 3.494 5.751 1.00 79.19 97 ILE A N 1
ATOM 789 C CA . ILE A 1 97 ? 4.985 2.665 6.597 1.00 79.19 97 ILE A CA 1
ATOM 790 C C . ILE A 1 97 ? 5.651 1.299 6.716 1.00 79.19 97 ILE A C 1
ATOM 792 O O . ILE A 1 97 ? 5.820 0.596 5.716 1.00 79.19 97 ILE A O 1
ATOM 796 N N . ILE A 1 98 ? 6.006 0.899 7.933 1.00 84.75 98 ILE A N 1
ATOM 797 C CA . ILE A 1 98 ? 6.472 -0.458 8.199 1.00 84.75 98 ILE A CA 1
ATOM 798 C C . ILE A 1 98 ? 5.260 -1.382 8.112 1.00 84.75 98 ILE A C 1
ATOM 800 O O . ILE A 1 98 ? 4.477 -1.502 9.049 1.00 84.75 98 ILE A O 1
ATOM 804 N N . ARG A 1 99 ? 5.102 -2.033 6.954 1.00 86.69 99 ARG A N 1
ATOM 805 C CA . ARG A 1 99 ? 3.985 -2.945 6.665 1.00 86.69 99 ARG A CA 1
ATOM 806 C C . ARG A 1 99 ? 3.761 -3.977 7.774 1.00 86.69 99 ARG A C 1
ATOM 808 O O . ARG A 1 99 ? 2.618 -4.197 8.153 1.00 86.69 99 ARG A O 1
ATOM 815 N N . LEU A 1 100 ? 4.842 -4.574 8.281 1.00 89.69 100 LEU A N 1
ATOM 816 C CA . LEU A 1 100 ? 4.785 -5.600 9.324 1.00 89.69 100 LEU A CA 1
ATOM 817 C C . LEU A 1 100 ? 4.078 -5.086 10.585 1.00 89.69 100 LEU A C 1
ATOM 819 O O . LEU A 1 100 ? 3.153 -5.732 11.063 1.00 89.69 100 LEU A O 1
ATOM 823 N N . ASP A 1 101 ? 4.454 -3.897 11.052 1.00 90.56 101 ASP A N 1
ATOM 824 C CA . ASP A 1 101 ? 3.893 -3.285 12.256 1.00 90.56 101 ASP A CA 1
ATOM 825 C C . ASP A 1 101 ? 2.405 -2.936 12.062 1.00 90.56 101 ASP A C 1
ATOM 827 O O . ASP A 1 101 ? 1.595 -3.118 12.966 1.00 90.56 101 ASP A O 1
ATOM 831 N N . VAL A 1 102 ? 1.989 -2.492 10.866 1.00 91.50 102 VAL A N 1
ATOM 832 C CA . VAL A 1 102 ? 0.557 -2.244 10.591 1.00 91.50 102 VAL A CA 1
ATOM 833 C C . VAL A 1 102 ? -0.248 -3.541 10.572 1.00 91.50 102 VAL A C 1
ATOM 835 O O . VAL A 1 102 ? -1.361 -3.584 11.098 1.00 91.50 102 VAL A O 1
ATOM 838 N N . GLU A 1 103 ? 0.286 -4.596 9.955 1.00 94.12 103 GLU A N 1
ATOM 839 C CA . GLU A 1 103 ? -0.364 -5.908 9.928 1.00 94.12 103 GLU A CA 1
ATOM 840 C C . GLU A 1 103 ? -0.469 -6.507 11.340 1.00 94.12 103 GLU A C 1
ATOM 842 O O . GLU A 1 103 ? -1.515 -7.058 11.689 1.00 94.12 103 GLU A O 1
ATOM 847 N N . GLU A 1 104 ? 0.564 -6.335 12.170 1.00 94.75 104 GLU A N 1
ATOM 848 C CA . GLU A 1 104 ? 0.565 -6.721 13.584 1.00 94.75 104 GLU A CA 1
ATOM 849 C C . GLU A 1 104 ? -0.471 -5.927 14.387 1.00 94.75 104 GLU A C 1
ATOM 851 O O . GLU A 1 104 ? -1.294 -6.526 15.082 1.00 94.75 104 GLU A O 1
ATOM 856 N N . ALA A 1 105 ? -0.514 -4.601 14.228 1.00 94.62 105 ALA A N 1
ATOM 857 C CA . ALA A 1 105 ? -1.512 -3.755 14.878 1.00 94.62 105 ALA A CA 1
ATOM 858 C C . ALA A 1 105 ? -2.941 -4.157 14.477 1.00 94.62 105 ALA A C 1
ATOM 860 O O . ALA A 1 105 ? -3.819 -4.268 15.332 1.00 94.62 105 ALA A O 1
ATOM 861 N N . ALA A 1 106 ? -3.180 -4.444 13.194 1.00 95.44 106 ALA A N 1
ATOM 862 C CA . ALA A 1 106 ? -4.479 -4.902 12.710 1.00 95.44 106 ALA A CA 1
ATOM 863 C C . ALA A 1 106 ? -4.868 -6.280 13.266 1.00 95.44 106 ALA A C 1
ATOM 865 O O . ALA A 1 106 ? -6.017 -6.480 13.661 1.00 95.44 106 ALA A O 1
ATOM 866 N N . ALA A 1 107 ? -3.925 -7.221 13.349 1.00 94.69 107 ALA A N 1
ATOM 867 C CA . ALA A 1 107 ? -4.166 -8.527 13.955 1.00 94.69 107 ALA A CA 1
ATOM 868 C C . ALA A 1 107 ? -4.458 -8.416 15.462 1.00 94.69 107 ALA A C 1
ATOM 870 O O . ALA A 1 107 ? -5.417 -9.018 15.952 1.00 94.69 107 ALA A O 1
ATOM 871 N N . GLY A 1 108 ? -3.677 -7.607 16.185 1.00 95.00 108 GLY A N 1
ATOM 872 C CA . GLY A 1 108 ? -3.889 -7.319 17.603 1.00 95.00 108 GLY A CA 1
ATOM 873 C C . GLY A 1 108 ? -5.251 -6.676 17.855 1.00 95.00 108 GLY A C 1
ATOM 874 O O . GLY A 1 108 ? -5.970 -7.089 18.765 1.00 95.00 108 GLY A O 1
ATOM 875 N N . TYR A 1 109 ? -5.644 -5.739 16.990 1.00 96.19 109 TYR A N 1
ATOM 876 C CA . TYR A 1 109 ? -6.934 -5.063 17.044 1.00 96.19 109 TYR A CA 1
ATOM 877 C C . TYR A 1 109 ? -8.118 -6.014 16.831 1.00 96.19 109 TYR A C 1
ATOM 879 O O . TYR A 1 109 ? -9.063 -6.020 17.621 1.00 96.19 109 TYR A O 1
ATOM 887 N N . LEU A 1 110 ? -8.052 -6.872 15.808 1.00 95.38 110 LEU A N 1
ATOM 888 C CA . LEU A 1 110 ? -9.087 -7.876 15.537 1.00 95.38 110 LEU A CA 1
ATOM 889 C C . LEU A 1 110 ? -9.264 -8.864 16.702 1.00 95.38 110 LEU A C 1
ATOM 891 O O . LEU A 1 110 ? -10.363 -9.383 16.907 1.00 95.38 110 LEU A O 1
ATOM 895 N N . ALA A 1 111 ? -8.209 -9.087 17.491 1.00 95.25 111 ALA A N 1
ATOM 896 C CA . ALA A 1 111 ? -8.216 -9.950 18.669 1.00 95.25 111 ALA A CA 1
ATOM 897 C C . ALA A 1 111 ? -8.733 -9.276 19.959 1.00 95.25 111 ALA A C 1
ATOM 899 O O . ALA A 1 111 ? -8.765 -9.936 21.005 1.00 95.25 111 ALA A O 1
ATOM 900 N N . LEU A 1 112 ? -9.101 -7.989 19.926 1.00 94.50 112 LEU A N 1
ATOM 901 C CA . LEU A 1 112 ? -9.737 -7.305 21.057 1.00 94.50 112 LEU A CA 1
ATOM 902 C C . LEU A 1 112 ? -11.205 -7.730 21.201 1.00 94.50 112 LEU A C 1
ATOM 904 O O . LEU A 1 112 ? -11.847 -8.148 20.238 1.00 94.50 112 LEU A O 1
ATOM 908 N N . SER A 1 113 ? -11.762 -7.582 22.401 1.00 93.19 113 SER A N 1
ATOM 909 C CA . SER A 1 113 ? -13.183 -7.834 22.695 1.00 93.19 113 SER A CA 1
ATOM 910 C C . SER A 1 113 ? -14.109 -6.670 22.312 1.00 93.19 113 SER A C 1
ATOM 912 O O . SER A 1 113 ? -15.329 -6.817 22.323 1.00 93.19 113 SER A O 1
ATOM 914 N N . TYR A 1 114 ? -13.541 -5.516 21.965 1.00 93.06 114 TYR A N 1
ATOM 915 C CA . TYR A 1 114 ? -14.250 -4.278 21.647 1.00 93.06 114 TYR A CA 1
ATOM 916 C C . TYR A 1 114 ? -13.705 -3.649 20.363 1.00 93.06 114 TYR A C 1
ATOM 918 O O . TYR A 1 114 ? -12.710 -4.110 19.796 1.00 93.06 114 TYR A O 1
ATOM 926 N N . ARG A 1 115 ? -14.389 -2.611 19.873 1.00 93.38 115 ARG A N 1
ATOM 927 C CA . ARG A 1 115 ? -14.092 -1.955 18.594 1.00 93.38 115 ARG A CA 1
ATOM 928 C C . ARG A 1 115 ? -14.211 -0.443 18.714 1.00 93.38 115 ARG A C 1
ATOM 930 O O . ARG A 1 115 ? -15.004 0.048 19.515 1.00 93.38 115 ARG A O 1
ATOM 937 N N . VAL A 1 116 ? -13.408 0.267 17.927 1.00 91.75 116 VAL A N 1
ATOM 938 C CA . VAL A 1 116 ? -13.327 1.730 17.886 1.00 91.75 116 VAL A CA 1
ATOM 939 C C . VAL A 1 116 ? -13.311 2.165 16.424 1.00 91.75 116 VAL A C 1
ATOM 941 O O . VAL A 1 116 ? -12.390 1.813 15.689 1.00 91.75 116 VAL A O 1
ATOM 944 N N . ASP A 1 117 ? -14.309 2.948 16.010 1.00 88.50 117 ASP A N 1
ATOM 945 C CA . ASP A 1 117 ? -14.490 3.360 14.609 1.00 88.50 117 ASP A CA 1
ATOM 946 C C . ASP A 1 117 ? -13.268 4.114 14.048 1.00 88.50 117 ASP A C 1
ATOM 948 O O . ASP A 1 117 ? -12.870 3.908 12.898 1.00 88.50 117 ASP A O 1
ATOM 952 N N . ASP A 1 118 ? -12.638 4.965 14.863 1.00 86.31 118 ASP A N 1
ATOM 953 C CA . ASP A 1 118 ? -11.440 5.711 14.463 1.00 86.31 118 ASP A CA 1
ATOM 954 C C . ASP A 1 118 ? -10.236 4.780 14.238 1.00 86.31 118 ASP A C 1
ATOM 956 O O . ASP A 1 118 ? -9.433 5.017 13.331 1.00 86.31 118 ASP A O 1
ATOM 960 N N . LEU A 1 119 ? -10.142 3.681 14.995 1.00 89.12 119 LEU A N 1
ATOM 961 C CA . LEU A 1 119 ? -9.090 2.676 14.838 1.00 89.12 119 LEU A CA 1
ATOM 962 C C . LEU A 1 119 ? -9.348 1.776 13.621 1.00 89.12 119 LEU A C 1
ATOM 964 O O . LEU A 1 119 ? -8.412 1.507 12.868 1.00 89.12 119 LEU A O 1
ATOM 968 N N . ASP A 1 120 ? -10.609 1.400 13.364 1.00 90.25 120 ASP A N 1
ATOM 969 C CA . ASP A 1 120 ? -11.008 0.718 12.123 1.00 90.25 120 ASP A CA 1
ATOM 970 C C . ASP A 1 120 ? -10.553 1.531 10.903 1.00 90.25 120 ASP A C 1
ATOM 972 O O . ASP A 1 120 ? -9.913 1.014 9.982 1.00 90.25 120 ASP A O 1
ATOM 976 N N . ARG A 1 121 ? -10.867 2.833 10.902 1.00 85.94 121 ARG A N 1
ATOM 977 C CA . ARG A 1 121 ? -10.541 3.737 9.799 1.00 85.94 121 ARG A CA 1
ATOM 978 C C . ARG A 1 121 ? -9.037 3.911 9.638 1.00 85.94 121 ARG A C 1
ATOM 980 O O . ARG A 1 121 ? -8.548 3.828 8.513 1.00 85.94 121 ARG A O 1
ATOM 987 N N . LEU A 1 122 ? -8.322 4.148 10.736 1.00 87.56 122 LEU A N 1
ATOM 988 C CA . LEU A 1 122 ? -6.873 4.325 10.730 1.00 87.56 122 LEU A CA 1
ATOM 989 C C . LEU A 1 122 ? -6.166 3.096 10.152 1.00 87.56 122 LEU A C 1
ATOM 991 O O . LEU A 1 122 ? -5.374 3.229 9.224 1.00 87.56 122 LEU A O 1
ATOM 995 N N . LEU A 1 123 ? -6.474 1.904 10.668 1.00 90.88 123 LEU A N 1
ATOM 996 C CA . LEU A 1 123 ? -5.825 0.667 10.238 1.00 90.88 123 LEU A CA 1
ATOM 997 C C . LEU A 1 123 ? -6.181 0.313 8.791 1.00 90.88 123 LEU A C 1
ATOM 999 O O . LEU A 1 123 ? -5.301 -0.097 8.038 1.00 90.88 123 LEU A O 1
ATOM 1003 N N . THR A 1 124 ? -7.431 0.539 8.365 1.00 90.56 124 THR A N 1
ATOM 1004 C CA . THR A 1 124 ? -7.830 0.398 6.951 1.00 90.56 124 THR A CA 1
ATOM 1005 C C . THR A 1 124 ? -6.978 1.296 6.054 1.00 90.56 124 THR A C 1
ATOM 1007 O O . THR A 1 124 ? -6.403 0.831 5.070 1.00 90.56 124 THR A O 1
ATOM 1010 N N . ASP A 1 125 ? -6.873 2.579 6.406 1.00 87.69 125 ASP A N 1
ATOM 1011 C CA . ASP A 1 125 ? -6.129 3.581 5.640 1.00 87.69 125 ASP A CA 1
ATOM 1012 C C . ASP A 1 125 ? -4.632 3.250 5.585 1.00 87.69 125 ASP A C 1
ATOM 1014 O O . ASP A 1 125 ? -4.028 3.276 4.513 1.00 87.69 125 ASP A O 1
ATOM 1018 N N . MET A 1 126 ? -4.043 2.847 6.713 1.00 87.62 126 MET A N 1
ATOM 1019 C CA . MET A 1 126 ? -2.633 2.466 6.797 1.00 87.62 126 MET A CA 1
ATOM 1020 C C . MET A 1 126 ? -2.315 1.186 6.016 1.00 87.62 126 MET A C 1
ATOM 1022 O O . MET A 1 126 ? -1.305 1.153 5.316 1.00 87.62 126 MET A O 1
ATOM 1026 N N . LEU A 1 127 ? -3.162 0.152 6.079 1.00 91.00 127 LEU A N 1
ATOM 1027 C CA . LEU A 1 127 ? -2.969 -1.090 5.316 1.00 91.00 127 LEU A CA 1
ATOM 1028 C C . LEU A 1 127 ? -3.074 -0.845 3.808 1.00 91.00 127 LEU A C 1
ATOM 1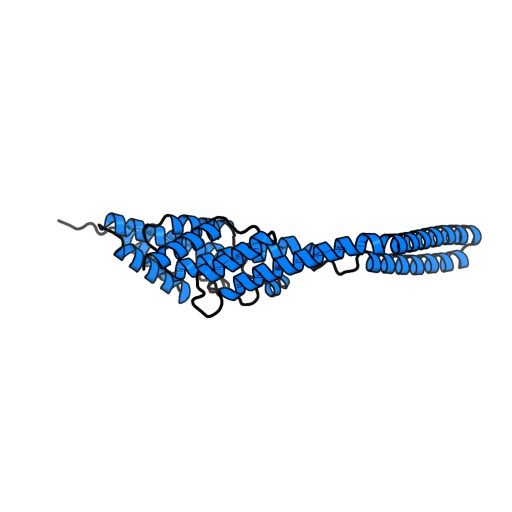030 O O . LEU A 1 127 ? -2.248 -1.340 3.039 1.00 91.00 127 LEU A O 1
ATOM 1034 N N . MET A 1 128 ? -4.059 -0.051 3.378 1.00 88.50 128 MET A N 1
ATOM 1035 C CA . MET A 1 128 ? -4.196 0.325 1.971 1.00 88.50 128 MET A CA 1
ATOM 1036 C C . MET A 1 128 ? -3.019 1.181 1.503 1.00 88.50 128 MET A C 1
ATOM 1038 O O . MET A 1 128 ? -2.484 0.945 0.420 1.00 88.50 128 MET A O 1
ATOM 1042 N N . ALA A 1 129 ? -2.573 2.138 2.320 1.00 84.69 129 ALA A N 1
ATOM 1043 C CA . ALA A 1 129 ? -1.418 2.964 2.002 1.00 84.69 129 ALA A CA 1
ATOM 1044 C C . ALA A 1 129 ? -0.114 2.157 1.938 1.00 84.69 129 ALA A C 1
ATOM 1046 O O . ALA A 1 129 ? 0.676 2.375 1.021 1.00 84.69 129 ALA A O 1
ATOM 1047 N N . ALA A 1 130 ? 0.104 1.217 2.862 1.00 86.31 130 ALA A N 1
ATOM 1048 C CA . ALA A 1 130 ? 1.283 0.353 2.868 1.00 86.31 130 ALA A CA 1
ATOM 1049 C C . ALA A 1 130 ? 1.380 -0.460 1.569 1.00 86.31 130 ALA A C 1
ATOM 1051 O O . ALA A 1 130 ? 2.438 -0.486 0.940 1.00 86.31 130 ALA A O 1
ATOM 1052 N N . GLU A 1 131 ? 0.267 -1.049 1.122 1.00 86.62 131 GLU A N 1
ATOM 1053 C CA . GLU A 1 131 ? 0.214 -1.791 -0.141 1.00 86.62 131 GLU A CA 1
ATOM 1054 C C . GLU A 1 131 ? 0.410 -0.864 -1.350 1.00 86.62 131 GLU A C 1
ATOM 1056 O O . GLU A 1 131 ? 1.156 -1.185 -2.270 1.00 86.62 131 GLU A O 1
ATOM 1061 N N . MET A 1 132 ? -0.185 0.334 -1.341 1.00 82.38 132 MET A N 1
ATOM 1062 C CA . MET A 1 132 ? 0.030 1.319 -2.405 1.00 82.38 132 MET A CA 1
ATOM 1063 C C . MET A 1 132 ? 1.484 1.781 -2.512 1.00 82.38 132 MET A C 1
ATOM 1065 O O . MET A 1 132 ? 1.967 1.983 -3.627 1.00 82.38 132 MET A O 1
ATOM 1069 N N . PHE A 1 133 ? 2.176 1.977 -1.387 1.00 77.44 133 PHE A N 1
ATOM 1070 C CA . PHE A 1 133 ? 3.585 2.363 -1.383 1.00 77.44 133 PHE A CA 1
ATOM 1071 C C . PHE A 1 133 ? 4.484 1.213 -1.831 1.00 77.44 133 PHE A C 1
ATOM 1073 O O . PHE A 1 133 ? 5.323 1.429 -2.703 1.00 77.44 133 PHE A O 1
ATOM 1080 N N . ALA A 1 134 ? 4.253 -0.005 -1.331 1.00 80.44 134 ALA A N 1
ATOM 1081 C CA . ALA A 1 134 ? 4.973 -1.194 -1.783 1.00 80.44 134 ALA A CA 1
ATOM 1082 C C . ALA A 1 134 ? 4.801 -1.405 -3.296 1.00 80.44 134 ALA A C 1
ATOM 1084 O O . ALA A 1 134 ? 5.783 -1.541 -4.025 1.00 80.44 134 ALA A O 1
ATOM 1085 N N . PHE A 1 135 ? 3.563 -1.311 -3.791 1.00 79.44 135 PHE A N 1
ATOM 1086 C CA . PHE A 1 135 ? 3.269 -1.395 -5.217 1.00 79.44 135 PHE A CA 1
ATOM 1087 C C . PHE A 1 135 ? 3.948 -0.268 -6.007 1.00 79.44 135 PHE A C 1
ATOM 1089 O O . PHE A 1 135 ? 4.500 -0.500 -7.080 1.00 79.44 135 PHE A O 1
ATOM 1096 N N . ALA A 1 136 ? 3.943 0.969 -5.503 1.00 74.50 136 ALA A N 1
ATOM 1097 C CA . ALA A 1 136 ? 4.612 2.084 -6.169 1.00 74.50 136 ALA A CA 1
ATOM 1098 C C . ALA A 1 136 ? 6.136 1.885 -6.266 1.00 74.50 136 ALA A C 1
ATOM 1100 O O . ALA A 1 136 ? 6.711 2.226 -7.304 1.00 74.50 136 ALA A O 1
ATOM 1101 N N . ASP A 1 137 ? 6.767 1.319 -5.235 1.00 73.31 137 ASP A N 1
ATOM 1102 C CA . ASP A 1 137 ? 8.204 1.034 -5.192 1.00 73.31 137 ASP A CA 1
ATOM 1103 C C . ASP A 1 137 ? 8.587 -0.130 -6.115 1.00 73.31 137 ASP A C 1
ATOM 1105 O O . ASP A 1 137 ? 9.488 0.016 -6.947 1.00 73.31 137 ASP A O 1
ATOM 1109 N N . GLU A 1 138 ? 7.857 -1.249 -6.069 1.00 73.69 138 GLU A N 1
ATOM 1110 C CA . GLU A 1 138 ? 8.059 -2.382 -6.987 1.00 73.69 138 GLU A CA 1
ATOM 1111 C C . GLU A 1 138 ? 7.919 -1.965 -8.453 1.00 73.69 138 GLU A C 1
ATOM 1113 O O . GLU A 1 138 ? 8.623 -2.448 -9.348 1.00 73.69 138 GLU A O 1
ATOM 1118 N N . MET A 1 139 ? 7.008 -1.029 -8.706 1.00 70.94 139 MET A N 1
ATOM 1119 C CA . MET A 1 139 ? 6.662 -0.592 -10.049 1.00 70.94 139 MET A CA 1
ATOM 1120 C C . MET A 1 139 ? 7.422 0.658 -10.478 1.00 70.94 139 MET A C 1
ATOM 1122 O O . MET A 1 139 ? 7.351 1.041 -11.649 1.00 70.94 139 MET A O 1
ATOM 1126 N N . GLN A 1 140 ? 8.207 1.275 -9.592 1.00 67.44 140 GLN A N 1
ATOM 1127 C CA . GLN A 1 140 ? 9.089 2.390 -9.916 1.00 67.44 140 GLN A CA 1
ATOM 1128 C C . GLN A 1 140 ? 9.964 2.108 -11.153 1.00 67.44 140 GLN A C 1
ATOM 1130 O O . GLN A 1 140 ? 9.980 2.962 -12.047 1.00 67.44 140 GLN A O 1
ATOM 1135 N N . PRO A 1 141 ? 10.627 0.942 -11.317 1.00 64.88 141 PRO A N 1
ATOM 1136 C CA . PRO A 1 141 ? 11.372 0.635 -12.541 1.00 64.88 141 PRO A CA 1
ATOM 1137 C C . PRO A 1 141 ? 10.494 0.604 -13.803 1.00 64.88 141 PRO A C 1
ATOM 1139 O O . PRO A 1 141 ? 10.942 1.016 -14.871 1.00 64.88 141 PRO A O 1
ATOM 1142 N N . GLN A 1 142 ? 9.231 0.189 -13.706 1.00 63.81 142 GLN A N 1
ATOM 1143 C CA . GLN A 1 142 ? 8.310 0.092 -14.847 1.00 63.81 142 GLN A CA 1
ATOM 1144 C C . GLN A 1 142 ? 7.679 1.451 -15.206 1.00 63.81 142 GLN A C 1
ATOM 1146 O O . GLN A 1 142 ? 7.510 1.778 -16.383 1.00 63.81 142 GLN A O 1
ATOM 1151 N N . LEU A 1 143 ? 7.393 2.277 -14.194 1.00 56.81 143 LEU A N 1
ATOM 1152 C CA . LEU A 1 143 ? 6.906 3.657 -14.310 1.00 56.81 143 LEU A CA 1
ATOM 1153 C C . LEU A 1 143 ? 7.982 4.618 -14.828 1.00 56.81 143 LEU A C 1
ATOM 1155 O O . LEU A 1 143 ? 7.685 5.551 -15.579 1.00 56.81 143 LEU A O 1
ATOM 1159 N N . THR A 1 144 ? 9.233 4.411 -14.413 1.00 56.81 144 THR A N 1
ATOM 1160 C CA . THR A 1 144 ? 10.384 5.233 -14.820 1.00 56.81 144 THR A CA 1
ATOM 1161 C C . THR A 1 144 ? 11.025 4.757 -16.116 1.00 56.81 144 THR A C 1
ATOM 1163 O O . THR A 1 144 ? 11.714 5.553 -16.765 1.00 56.81 144 THR A O 1
ATOM 1166 N N . GLN A 1 145 ? 10.740 3.525 -16.560 1.00 55.12 145 GLN A N 1
ATOM 1167 C CA . GLN A 1 145 ? 10.978 3.101 -17.935 1.00 55.12 145 GLN A CA 1
ATOM 1168 C C . GLN A 1 145 ? 10.138 3.972 -18.872 1.00 55.12 145 GLN A C 1
ATOM 1170 O O . GLN A 1 145 ? 8.997 3.679 -19.246 1.00 55.12 145 GLN A O 1
ATOM 1175 N N . LYS A 1 146 ? 10.732 5.095 -19.279 1.00 55.31 146 LYS A N 1
ATOM 1176 C CA . LYS A 1 146 ? 10.237 5.906 -20.381 1.00 55.31 146 LYS A CA 1
ATOM 1177 C C . LYS A 1 146 ? 10.038 4.954 -21.551 1.00 55.31 146 LYS A C 1
ATOM 1179 O O . LYS A 1 146 ? 10.953 4.225 -21.932 1.00 55.31 146 LYS A O 1
ATOM 1184 N N . LEU A 1 147 ? 8.836 4.967 -22.125 1.00 54.41 147 LEU A N 1
ATOM 1185 C CA . LEU A 1 147 ? 8.685 4.509 -23.496 1.00 54.41 147 LEU A CA 1
ATOM 1186 C C . LEU A 1 147 ? 9.502 5.538 -24.281 1.00 54.41 147 LEU A C 1
ATOM 1188 O O . LEU A 1 147 ? 9.039 6.667 -24.444 1.00 54.41 147 LEU A O 1
ATOM 1192 N N . PRO A 1 148 ? 10.782 5.238 -24.554 1.00 60.31 148 PRO A N 1
ATOM 1193 C CA . PRO A 1 148 ? 11.108 4.148 -25.457 1.00 60.31 148 PRO A CA 1
ATOM 1194 C C . PRO A 1 148 ? 12.483 3.483 -25.203 1.00 60.31 148 PRO A C 1
ATOM 1196 O O . PRO A 1 148 ? 13.494 4.003 -25.659 1.00 60.31 148 PRO A O 1
ATOM 1199 N N . THR A 1 149 ? 12.568 2.298 -24.594 1.00 62.94 149 THR A N 1
ATOM 1200 C CA . THR A 1 149 ? 13.854 1.561 -24.545 1.00 62.94 149 THR A CA 1
ATOM 1201 C C . THR A 1 149 ? 14.418 1.331 -25.948 1.00 62.94 149 THR A C 1
ATOM 1203 O O . THR A 1 149 ? 15.604 1.523 -26.170 1.00 62.94 149 THR A O 1
ATOM 1206 N N . VAL A 1 150 ? 13.557 1.026 -26.927 1.00 63.91 150 VAL A N 1
ATOM 1207 C CA . VAL A 1 150 ? 13.978 0.826 -28.321 1.00 63.91 150 VAL A CA 1
ATOM 1208 C C . VAL A 1 150 ? 14.389 2.133 -28.989 1.00 63.91 150 VAL A C 1
ATOM 1210 O O . VAL A 1 150 ? 15.446 2.168 -29.593 1.00 63.91 150 VAL A O 1
ATOM 1213 N N . LEU A 1 151 ? 13.625 3.224 -28.869 1.00 69.38 151 LEU A N 1
ATOM 1214 C CA . LEU A 1 151 ? 13.994 4.506 -29.494 1.00 69.38 151 LEU A CA 1
ATOM 1215 C C . LEU A 1 151 ? 15.163 5.187 -28.759 1.00 69.38 151 LEU A C 1
ATOM 1217 O O . LEU A 1 151 ? 15.941 5.875 -29.402 1.00 69.38 151 LEU A O 1
ATOM 1221 N N . SER A 1 152 ? 15.320 5.004 -27.441 1.00 69.81 152 SER A N 1
ATOM 1222 C CA . SER A 1 152 ? 16.489 5.496 -26.698 1.00 69.81 152 SER A CA 1
ATOM 1223 C C . SER A 1 152 ? 17.732 4.684 -27.050 1.00 69.81 152 SER A C 1
ATOM 1225 O O . SER A 1 152 ? 18.781 5.276 -27.281 1.00 69.81 152 SER A O 1
ATOM 1227 N N . TRP A 1 153 ? 17.603 3.361 -27.195 1.00 72.38 153 TRP A N 1
ATOM 1228 C CA . TRP A 1 153 ? 18.638 2.491 -27.748 1.00 72.38 153 TRP A CA 1
ATOM 1229 C C . TRP A 1 153 ? 18.982 2.891 -29.187 1.00 72.38 153 TRP A C 1
ATOM 1231 O O . TRP A 1 153 ? 20.154 3.024 -29.518 1.00 72.38 153 TRP A O 1
ATOM 1241 N N . LEU A 1 154 ? 17.984 3.185 -30.026 1.00 75.81 154 LEU A N 1
ATOM 1242 C CA . LEU A 1 154 ? 18.175 3.618 -31.413 1.00 75.81 154 LEU A CA 1
ATOM 1243 C C . LEU A 1 154 ? 18.890 4.973 -31.471 1.00 75.81 154 LEU A C 1
ATOM 1245 O O . LEU A 1 154 ? 19.853 5.122 -32.214 1.00 75.81 154 LEU A O 1
ATOM 1249 N N . TRP A 1 155 ? 18.497 5.925 -30.620 1.00 79.75 155 TRP A N 1
ATOM 1250 C CA . TRP A 1 155 ? 19.187 7.206 -30.456 1.00 79.75 155 TRP A CA 1
ATOM 1251 C C . TRP A 1 155 ? 20.603 7.056 -29.902 1.00 79.75 155 TRP A C 1
ATOM 1253 O O . TRP A 1 155 ? 21.499 7.780 -30.329 1.00 79.75 155 TRP A O 1
ATOM 1263 N N . SER A 1 156 ? 20.817 6.136 -28.962 1.00 79.19 156 SER A N 1
ATOM 1264 C CA . SER A 1 156 ? 22.136 5.831 -28.408 1.00 79.19 156 SER A CA 1
ATOM 1265 C C . SER A 1 156 ? 23.050 5.264 -29.490 1.00 79.19 156 SER A C 1
ATOM 1267 O O . SER A 1 156 ? 24.163 5.749 -29.656 1.00 79.19 156 SER A O 1
ATOM 1269 N N . ASN A 1 157 ? 22.560 4.317 -30.293 1.00 78.94 157 ASN A N 1
ATOM 1270 C CA . ASN A 1 157 ? 23.300 3.766 -31.425 1.00 78.94 157 ASN A CA 1
ATOM 1271 C C . ASN A 1 157 ? 23.575 4.812 -32.505 1.00 78.94 157 ASN A C 1
ATOM 1273 O O . ASN A 1 157 ? 24.686 4.855 -33.022 1.00 78.94 157 ASN A O 1
ATOM 1277 N N . LEU A 1 158 ? 22.616 5.697 -32.803 1.00 81.56 158 LEU A N 1
ATOM 1278 C CA . LEU A 1 158 ? 22.832 6.800 -33.741 1.00 81.56 158 LEU A CA 1
ATOM 1279 C C . LEU A 1 158 ? 23.955 7.728 -33.258 1.00 81.56 158 LEU A C 1
ATOM 1281 O O . LEU A 1 158 ? 24.839 8.082 -34.032 1.00 81.56 158 LEU A O 1
ATOM 1285 N N . LYS A 1 159 ? 23.947 8.099 -31.971 1.00 83.19 159 LYS A N 1
ATOM 1286 C CA . LYS A 1 159 ? 24.995 8.935 -31.366 1.00 83.19 159 LYS A CA 1
ATOM 1287 C C . LYS A 1 159 ? 26.354 8.241 -31.403 1.00 83.19 159 LYS A C 1
ATOM 1289 O O . LYS A 1 159 ? 27.327 8.854 -31.831 1.00 83.19 159 LYS A O 1
ATOM 1294 N N . SER A 1 160 ? 26.415 6.972 -31.006 1.00 79.38 160 SER A N 1
ATOM 1295 C CA . SER A 1 160 ? 27.645 6.174 -31.043 1.00 79.38 160 SER A CA 1
ATOM 1296 C C . SER A 1 160 ? 28.190 6.022 -32.463 1.00 79.38 160 SER A C 1
ATOM 1298 O O . SER A 1 160 ? 29.398 6.106 -32.658 1.00 79.38 160 SER A O 1
ATOM 1300 N N . LEU A 1 161 ? 27.317 5.874 -33.463 1.00 82.19 161 LEU A N 1
ATOM 1301 C CA . LEU A 1 161 ? 27.695 5.807 -34.872 1.00 82.19 161 LEU A CA 1
ATOM 1302 C C . LEU A 1 161 ? 28.259 7.139 -35.374 1.00 82.19 161 LEU A C 1
ATOM 1304 O O . LEU A 1 161 ? 29.309 7.148 -36.007 1.00 82.19 161 LEU A O 1
ATOM 1308 N N . VAL A 1 162 ? 27.623 8.267 -35.042 1.00 86.25 162 VAL A N 1
ATOM 1309 C CA . VAL A 1 162 ? 28.139 9.605 -35.383 1.00 86.25 162 VAL A CA 1
ATOM 1310 C C . VAL A 1 162 ? 29.513 9.838 -34.751 1.00 86.25 162 VAL A C 1
ATOM 1312 O O . VAL A 1 162 ? 30.431 10.289 -35.434 1.00 86.25 162 VAL A O 1
ATOM 1315 N N . ILE A 1 163 ? 29.688 9.486 -33.475 1.00 84.56 163 ILE A N 1
ATOM 1316 C CA . ILE A 1 163 ? 30.974 9.618 -32.773 1.00 84.56 163 ILE A CA 1
ATOM 1317 C C . ILE A 1 163 ? 32.029 8.703 -33.406 1.00 84.56 163 ILE A C 1
ATOM 1319 O O . ILE A 1 163 ? 33.126 9.161 -33.716 1.00 84.56 163 ILE A O 1
ATOM 1323 N N . GLY A 1 164 ? 31.692 7.435 -33.651 1.00 81.50 164 GLY A N 1
ATOM 1324 C CA . GLY A 1 164 ? 32.595 6.453 -34.248 1.00 81.50 164 GLY A CA 1
ATOM 1325 C C . GLY A 1 164 ? 33.051 6.844 -35.652 1.00 81.50 164 GLY A C 1
ATOM 1326 O O . GLY A 1 164 ? 34.243 6.787 -35.942 1.00 81.50 164 GLY A O 1
ATOM 1327 N N . LEU A 1 165 ? 32.133 7.323 -36.498 1.00 81.88 165 LEU A N 1
ATOM 1328 C CA . LEU A 1 165 ? 32.459 7.849 -37.827 1.00 81.88 165 LEU A CA 1
ATOM 1329 C C . LEU A 1 165 ? 33.305 9.124 -37.749 1.00 81.88 165 LEU A C 1
ATOM 1331 O O . LEU A 1 165 ? 34.223 9.289 -38.548 1.00 81.88 165 LEU A O 1
ATOM 1335 N N . SER A 1 166 ? 33.049 9.999 -36.772 1.00 83.06 166 SER A N 1
ATOM 1336 C CA . SER A 1 166 ? 33.858 11.210 -36.570 1.00 83.06 166 SER A CA 1
ATOM 1337 C C . SER A 1 166 ? 35.297 10.864 -36.175 1.00 83.06 166 SER A C 1
ATOM 1339 O O . SER A 1 166 ? 36.241 11.401 -36.749 1.00 83.06 166 SER A O 1
ATOM 1341 N N . ILE A 1 167 ? 35.474 9.917 -35.246 1.00 83.56 167 ILE A N 1
ATOM 1342 C CA . ILE A 1 167 ? 36.793 9.425 -34.823 1.00 83.56 167 ILE A CA 1
ATOM 1343 C C . ILE A 1 167 ? 37.503 8.732 -35.990 1.00 83.56 167 ILE A C 1
ATOM 1345 O O . ILE A 1 167 ? 38.673 9.009 -36.245 1.00 83.56 167 ILE A O 1
ATOM 1349 N N . ALA A 1 168 ? 36.799 7.874 -36.733 1.00 80.06 168 ALA A N 1
ATOM 1350 C CA . ALA A 1 168 ? 37.354 7.198 -37.900 1.00 80.06 168 ALA A CA 1
ATOM 1351 C C . ALA A 1 168 ? 37.797 8.187 -38.988 1.00 80.06 168 ALA A C 1
ATOM 1353 O O . ALA A 1 168 ? 38.855 7.995 -39.577 1.00 80.06 168 ALA A O 1
ATOM 1354 N N . GLY A 1 169 ? 37.039 9.264 -39.217 1.00 82.31 169 GLY A N 1
ATOM 1355 C CA . GLY A 1 169 ? 37.409 10.329 -40.150 1.00 82.31 169 GLY A CA 1
ATOM 1356 C C . GLY A 1 169 ? 38.690 11.061 -39.741 1.00 82.31 169 GLY A C 1
ATOM 1357 O O . GLY 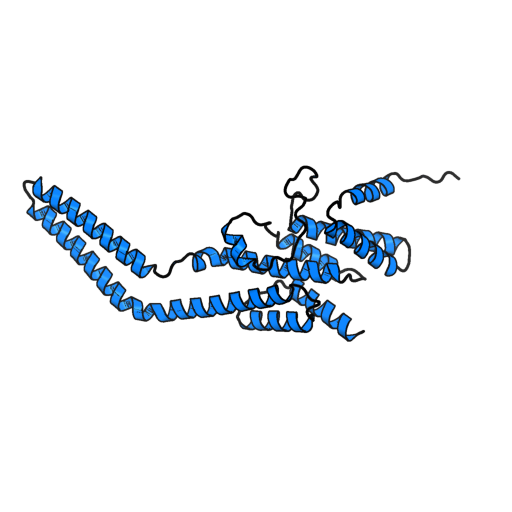A 1 169 ? 39.572 11.262 -40.573 1.00 82.31 169 GLY A O 1
ATOM 1358 N N . VAL A 1 170 ? 38.837 11.394 -38.453 1.00 85.25 170 VAL A N 1
ATOM 1359 C CA . VAL A 1 170 ? 40.064 12.017 -37.919 1.00 85.25 170 VAL A CA 1
ATOM 1360 C C . VAL A 1 170 ? 41.259 11.065 -38.026 1.00 85.25 170 VAL A C 1
ATOM 1362 O O . VAL A 1 170 ? 42.332 11.473 -38.463 1.00 85.25 170 VAL A O 1
ATOM 1365 N N . LEU A 1 171 ? 41.080 9.787 -37.682 1.00 81.62 171 LEU A N 1
ATOM 1366 C CA . LEU A 1 171 ? 42.137 8.778 -37.785 1.00 81.62 171 LEU A CA 1
ATOM 1367 C C . LEU A 1 171 ? 42.541 8.509 -39.238 1.00 81.62 171 LEU A C 1
ATOM 1369 O O . LEU A 1 171 ? 43.728 8.390 -39.518 1.00 81.62 171 LEU A O 1
ATOM 1373 N N . ALA A 1 172 ? 41.587 8.464 -40.168 1.00 80.56 172 ALA A N 1
ATOM 1374 C CA . ALA A 1 172 ? 41.865 8.309 -41.593 1.00 80.56 172 ALA A CA 1
ATOM 1375 C C . ALA A 1 172 ? 42.623 9.515 -42.174 1.00 80.56 172 ALA A C 1
ATOM 1377 O O . ALA A 1 172 ? 43.426 9.340 -43.083 1.00 80.56 172 ALA A O 1
ATOM 1378 N N . TRP A 1 173 ? 42.407 10.723 -41.642 1.00 81.81 173 TRP A N 1
ATOM 1379 C CA . TRP A 1 173 ? 43.149 11.920 -42.052 1.00 81.81 173 TRP A CA 1
ATOM 1380 C C . TRP A 1 173 ? 44.598 11.939 -41.539 1.00 81.81 173 TRP A C 1
ATOM 1382 O O . TRP A 1 173 ? 45.474 12.508 -42.185 1.00 81.81 173 TRP A O 1
ATOM 1392 N N . LEU A 1 174 ? 44.856 11.299 -40.394 1.00 82.31 174 LEU A N 1
ATOM 1393 C CA . LEU A 1 174 ? 46.174 11.243 -39.754 1.00 82.31 174 LEU A CA 1
ATOM 1394 C C . LEU A 1 174 ? 46.988 9.988 -40.116 1.00 82.31 174 LEU A C 1
ATOM 1396 O O . LEU A 1 174 ? 48.200 9.972 -39.908 1.00 82.31 174 LEU A O 1
ATOM 1400 N N . ALA A 1 175 ? 46.347 8.931 -40.621 1.00 77.88 175 ALA A N 1
ATOM 1401 C CA . ALA A 1 175 ? 46.988 7.644 -40.866 1.00 77.88 175 ALA A CA 1
ATOM 1402 C C . ALA A 1 175 ? 47.471 7.486 -42.323 1.00 77.88 175 ALA A C 1
ATOM 1404 O O . ALA A 1 175 ? 46.703 7.730 -43.255 1.00 77.88 175 ALA A O 1
ATOM 1405 N N . PRO A 1 176 ? 48.694 6.967 -42.547 1.00 72.50 176 PRO A N 1
ATOM 1406 C CA . PRO A 1 176 ? 49.192 6.651 -43.890 1.00 72.50 176 PRO A CA 1
ATOM 1407 C C . PRO A 1 176 ? 48.440 5.482 -44.558 1.00 72.50 176 PRO A C 1
ATOM 1409 O O . PRO A 1 176 ? 48.465 5.357 -45.779 1.00 72.50 176 PRO A O 1
ATOM 1412 N N . GLU A 1 177 ? 47.717 4.664 -43.783 1.00 77.94 177 GLU A N 1
ATOM 1413 C CA . GLU A 1 177 ? 46.900 3.535 -44.259 1.00 77.94 177 GLU A CA 1
ATOM 1414 C C . GLU A 1 177 ? 45.399 3.749 -43.988 1.00 77.94 177 GLU A C 1
ATOM 1416 O O . GLU A 1 177 ? 44.701 2.898 -43.428 1.00 77.94 177 GLU A O 1
ATOM 1421 N N . ALA A 1 178 ? 44.881 4.910 -44.395 1.00 78.19 178 ALA A N 1
ATOM 1422 C CA . ALA A 1 178 ? 43.482 5.314 -44.220 1.00 78.19 178 ALA A CA 1
ATOM 1423 C C . ALA A 1 178 ? 42.452 4.254 -44.673 1.00 78.19 178 ALA A C 1
ATOM 1425 O O . ALA A 1 178 ? 41.360 4.156 -44.109 1.00 78.19 178 ALA A O 1
ATOM 1426 N N . THR A 1 179 ? 42.806 3.423 -45.656 1.00 82.19 179 THR A N 1
ATOM 1427 C CA . THR A 1 179 ? 41.959 2.360 -46.211 1.00 82.19 179 THR A CA 1
ATOM 1428 C C . THR A 1 179 ? 41.479 1.375 -45.142 1.00 82.19 179 THR A C 1
ATOM 1430 O O . THR A 1 179 ? 40.293 1.055 -45.101 1.00 82.19 179 THR A O 1
ATOM 1433 N N . VAL A 1 180 ? 42.356 0.924 -44.239 1.00 80.31 180 VAL A N 1
ATOM 1434 C CA . VAL A 1 180 ? 42.013 -0.085 -43.218 1.00 80.31 180 VAL A CA 1
ATOM 1435 C C . VAL A 1 180 ? 41.053 0.495 -42.171 1.00 80.31 180 VAL A C 1
ATOM 1437 O O . VAL A 1 180 ? 40.069 -0.147 -41.799 1.00 80.31 180 VAL A O 1
ATOM 1440 N N . VAL A 1 181 ? 41.279 1.748 -41.760 1.00 79.12 181 VAL A N 1
ATOM 1441 C CA . VAL A 1 181 ? 40.417 2.485 -40.816 1.00 79.12 181 VAL A CA 1
ATOM 1442 C C . VAL A 1 181 ? 39.017 2.704 -41.398 1.00 79.12 181 VAL A C 1
ATOM 1444 O O . VAL A 1 181 ? 38.019 2.476 -40.711 1.00 79.12 181 VAL A O 1
ATOM 1447 N N . LEU A 1 182 ? 38.928 3.087 -42.675 1.00 79.12 182 LEU A N 1
ATOM 1448 C CA . LEU A 1 182 ? 37.654 3.299 -43.366 1.00 79.12 182 LEU A CA 1
ATOM 1449 C C . LEU A 1 182 ? 36.865 1.995 -43.554 1.00 79.12 182 LEU A C 1
ATOM 1451 O O . LEU A 1 182 ? 35.648 1.992 -43.365 1.00 79.12 182 LEU A O 1
ATOM 1455 N N . TRP A 1 183 ? 37.535 0.877 -43.856 1.00 84.19 183 TRP A N 1
ATOM 1456 C CA . TRP A 1 183 ? 36.885 -0.437 -43.951 1.00 84.19 183 TRP A CA 1
ATOM 1457 C C . TRP A 1 183 ? 36.290 -0.892 -42.614 1.00 84.19 183 TRP A C 1
ATOM 1459 O O . TRP A 1 183 ? 35.133 -1.313 -42.572 1.00 84.19 183 TRP A O 1
ATOM 1469 N N . MET A 1 184 ? 37.036 -0.761 -41.512 1.00 78.44 184 MET A N 1
ATOM 1470 C CA . MET A 1 184 ? 36.525 -1.095 -40.176 1.00 78.44 184 MET A CA 1
ATOM 1471 C C . MET A 1 184 ? 35.341 -0.206 -39.780 1.00 78.44 184 MET A C 1
ATOM 1473 O O . MET A 1 184 ? 34.328 -0.710 -39.289 1.00 78.44 184 MET A O 1
ATOM 1477 N N . ALA A 1 185 ? 35.424 1.099 -40.052 1.00 82.50 185 ALA A N 1
ATOM 1478 C CA . ALA A 1 185 ? 34.320 2.027 -39.820 1.00 82.50 185 ALA A CA 1
ATOM 1479 C C . ALA A 1 185 ? 33.073 1.658 -40.642 1.00 82.50 185 ALA A C 1
ATOM 1481 O O . ALA A 1 185 ? 31.960 1.688 -40.114 1.00 82.50 185 ALA A O 1
ATOM 1482 N N . GLY A 1 186 ? 33.255 1.245 -41.900 1.00 83.06 186 GLY A N 1
ATOM 1483 C CA . GLY A 1 186 ? 32.179 0.772 -42.771 1.00 83.06 186 GLY A CA 1
ATOM 1484 C C . GLY A 1 186 ? 31.478 -0.479 -42.238 1.00 83.06 186 GLY A C 1
ATOM 1485 O O . GLY A 1 186 ? 30.248 -0.524 -42.215 1.00 83.06 186 GLY A O 1
ATOM 1486 N N . ILE A 1 187 ? 32.233 -1.466 -41.740 1.00 85.81 187 ILE A N 1
ATOM 1487 C CA . ILE A 1 187 ? 31.668 -2.688 -41.138 1.00 85.81 187 ILE A CA 1
ATOM 1488 C C . ILE A 1 187 ? 30.853 -2.349 -39.883 1.00 85.81 187 ILE A C 1
ATOM 1490 O O . ILE A 1 187 ? 29.718 -2.807 -39.744 1.00 85.81 187 ILE A O 1
ATOM 1494 N N . ILE A 1 188 ? 31.392 -1.516 -38.987 1.00 82.25 188 ILE A N 1
ATOM 1495 C CA . ILE A 1 188 ? 30.701 -1.106 -37.753 1.00 82.25 188 ILE A CA 1
ATOM 1496 C C . ILE A 1 188 ? 29.416 -0.333 -38.079 1.00 82.25 188 ILE A C 1
ATOM 1498 O O . ILE A 1 188 ? 28.359 -0.604 -37.497 1.00 82.25 188 ILE A O 1
ATOM 1502 N N . ALA A 1 189 ? 29.488 0.599 -39.033 1.00 82.75 189 ALA A N 1
ATOM 1503 C CA . ALA A 1 189 ? 28.329 1.353 -39.490 1.00 82.75 189 ALA A CA 1
ATOM 1504 C C . ALA A 1 189 ? 27.263 0.433 -40.103 1.00 82.75 189 ALA A C 1
ATOM 1506 O O . ALA A 1 189 ? 26.088 0.537 -39.750 1.00 82.75 189 ALA A O 1
ATOM 1507 N N . GLY A 1 190 ? 27.673 -0.519 -40.947 1.00 85.75 190 GLY A N 1
ATOM 1508 C CA . GLY A 1 190 ? 26.788 -1.518 -41.543 1.00 85.75 190 GLY A CA 1
ATOM 1509 C C . GLY A 1 190 ? 26.082 -2.386 -40.500 1.00 85.75 190 GLY A C 1
ATOM 1510 O O . GLY A 1 190 ? 24.862 -2.527 -40.548 1.00 85.75 190 GLY A O 1
ATOM 1511 N N . LEU A 1 191 ? 26.815 -2.904 -39.508 1.00 84.19 191 LEU A N 1
ATOM 1512 C CA . LEU A 1 191 ? 26.242 -3.706 -38.419 1.00 84.19 191 LEU A CA 1
ATOM 1513 C C . LEU A 1 191 ? 25.253 -2.904 -37.564 1.00 84.19 191 LEU A C 1
ATOM 1515 O O . LEU A 1 191 ? 24.200 -3.418 -37.189 1.00 84.19 191 LEU A O 1
ATOM 1519 N N . THR A 1 192 ? 25.552 -1.632 -37.296 1.00 80.94 192 THR A N 1
ATOM 1520 C CA . THR A 1 192 ? 24.659 -0.758 -36.523 1.00 80.94 192 THR A CA 1
ATOM 1521 C C . THR A 1 192 ? 23.376 -0.449 -37.294 1.00 80.94 192 THR A C 1
ATOM 1523 O O . THR A 1 192 ? 22.286 -0.512 -36.725 1.00 80.94 192 THR A O 1
ATOM 1526 N N . LEU A 1 193 ? 23.480 -0.166 -38.597 1.00 83.94 193 LEU A N 1
ATOM 1527 C CA . LEU A 1 193 ? 22.318 0.052 -39.462 1.00 83.94 193 LEU A CA 1
ATOM 1528 C C . LEU A 1 193 ? 21.457 -1.208 -39.581 1.00 83.94 193 LEU A C 1
ATOM 1530 O O . LEU A 1 193 ? 20.233 -1.118 -39.505 1.00 83.94 193 LEU A O 1
ATOM 1534 N N . LEU A 1 194 ? 22.082 -2.380 -39.705 1.00 85.62 194 LEU A N 1
ATOM 1535 C CA . LEU A 1 194 ? 21.378 -3.658 -39.771 1.00 85.62 194 LEU A CA 1
ATOM 1536 C C . LEU A 1 194 ? 20.653 -3.962 -38.453 1.00 85.62 194 LEU A C 1
ATOM 1538 O O . LEU A 1 194 ? 19.483 -4.340 -38.472 1.00 85.62 194 LEU A O 1
ATOM 1542 N N . GLY A 1 195 ? 21.291 -3.705 -37.308 1.00 80.44 195 GLY A N 1
ATOM 1543 C CA . GLY A 1 195 ? 20.649 -3.799 -35.996 1.00 80.44 195 GLY A CA 1
ATOM 1544 C C . GLY A 1 195 ? 19.483 -2.818 -35.827 1.00 80.44 195 GLY A C 1
ATOM 1545 O O . GLY A 1 195 ? 18.437 -3.185 -35.294 1.00 80.44 195 GLY A O 1
ATOM 1546 N N . ALA A 1 196 ? 19.615 -1.582 -36.317 1.00 79.94 196 ALA A N 1
ATOM 1547 C CA . ALA A 1 196 ? 18.535 -0.596 -36.291 1.00 79.94 196 ALA A CA 1
ATOM 1548 C C . ALA A 1 196 ? 17.349 -1.013 -37.177 1.00 79.94 196 ALA A C 1
ATOM 1550 O O . ALA A 1 196 ? 16.198 -0.915 -36.746 1.00 79.94 196 ALA A O 1
ATOM 1551 N N . ALA A 1 197 ? 17.622 -1.526 -38.380 1.00 83.00 197 ALA A N 1
ATOM 1552 C CA . ALA A 1 197 ? 16.607 -2.059 -39.284 1.00 83.00 197 ALA A CA 1
ATOM 1553 C C . ALA A 1 197 ? 15.888 -3.269 -38.668 1.00 83.00 197 ALA A C 1
ATOM 1555 O O . ALA A 1 197 ? 14.659 -3.321 -38.677 1.00 83.00 197 ALA A O 1
ATOM 1556 N N . PHE A 1 198 ? 16.631 -4.196 -38.056 1.00 81.56 198 PHE A N 1
ATOM 1557 C CA . PHE A 1 198 ? 16.055 -5.333 -37.340 1.00 81.56 198 PHE A CA 1
ATOM 1558 C C . PHE A 1 198 ? 15.138 -4.877 -36.197 1.00 81.56 198 PHE A C 1
ATOM 1560 O O . PHE A 1 198 ? 14.002 -5.335 -36.091 1.00 81.56 198 PHE A O 1
ATOM 1567 N N . SER A 1 199 ? 15.573 -3.906 -35.392 1.00 76.88 199 SER A N 1
ATOM 1568 C CA . SER A 1 199 ? 14.753 -3.335 -34.319 1.00 76.88 199 SER A CA 1
ATOM 1569 C C . SER A 1 199 ? 13.483 -2.654 -34.835 1.00 76.88 199 SER A C 1
ATOM 1571 O O . SER A 1 199 ? 12.435 -2.805 -34.214 1.00 76.88 199 SER A O 1
ATOM 1573 N N . LEU A 1 200 ? 13.533 -1.952 -35.974 1.00 81.69 200 LEU A N 1
ATOM 1574 C CA . LEU A 1 200 ? 12.346 -1.361 -36.609 1.00 81.69 200 LEU A CA 1
ATOM 1575 C C . LEU A 1 200 ? 11.342 -2.423 -37.069 1.00 81.69 200 LEU A C 1
ATOM 1577 O O . LEU A 1 200 ? 10.138 -2.208 -36.941 1.00 81.69 200 LEU A O 1
ATOM 1581 N N . VAL A 1 201 ? 11.828 -3.566 -37.560 1.00 84.06 201 VAL A N 1
ATOM 1582 C CA . VAL A 1 201 ? 10.982 -4.698 -37.961 1.00 84.06 201 VAL A CA 1
ATOM 1583 C C . VAL A 1 201 ? 10.374 -5.392 -36.744 1.00 84.06 201 VAL A C 1
ATOM 1585 O O . VAL A 1 201 ? 9.192 -5.709 -36.762 1.00 84.06 201 VAL A O 1
ATOM 1588 N N . VAL A 1 202 ? 11.140 -5.602 -35.670 1.00 78.19 202 VAL A N 1
ATOM 1589 C CA . VAL A 1 202 ? 10.679 -6.322 -34.468 1.00 78.19 202 VAL A CA 1
ATOM 1590 C C . VAL A 1 202 ? 9.774 -5.462 -33.571 1.00 78.19 202 VAL A C 1
ATOM 1592 O O . VAL A 1 202 ? 8.851 -5.976 -32.936 1.00 78.19 202 VAL A O 1
ATOM 1595 N N . PHE A 1 203 ? 9.986 -4.144 -33.531 1.00 77.19 203 PHE A N 1
ATOM 1596 C CA . PHE A 1 203 ? 9.231 -3.212 -32.689 1.00 77.19 203 PHE A CA 1
ATOM 1597 C C . PHE A 1 203 ? 7.697 -3.313 -32.804 1.00 77.19 203 PHE A C 1
ATOM 1599 O O . PHE A 1 203 ? 7.057 -3.420 -31.755 1.00 77.19 203 PHE A O 1
ATOM 1606 N N . PRO A 1 204 ? 7.069 -3.319 -34.000 1.00 77.88 204 PRO A N 1
ATOM 1607 C CA . PRO A 1 204 ? 5.614 -3.432 -34.121 1.00 77.88 204 PRO A CA 1
ATOM 1608 C C . PRO A 1 204 ? 5.048 -4.742 -33.559 1.00 77.88 204 PRO A C 1
ATOM 1610 O O . PRO A 1 204 ? 3.875 -4.771 -33.198 1.00 77.88 204 PRO A O 1
ATOM 1613 N N . PHE A 1 205 ? 5.858 -5.799 -33.428 1.00 79.88 205 PHE A N 1
ATOM 1614 C CA . PHE A 1 205 ? 5.434 -7.071 -32.834 1.00 79.88 205 PHE A CA 1
ATOM 1615 C C . PHE A 1 205 ? 5.561 -7.080 -31.304 1.00 79.88 205 PHE A C 1
ATOM 1617 O O . PHE A 1 205 ? 4.727 -7.669 -30.621 1.00 79.88 205 PHE A O 1
ATOM 1624 N N . LEU A 1 206 ? 6.561 -6.389 -30.744 1.00 74.69 206 LEU A N 1
ATOM 1625 C CA . LEU A 1 206 ? 6.743 -6.272 -29.289 1.00 74.69 206 LEU A CA 1
ATOM 1626 C C . LEU A 1 206 ? 5.858 -5.184 -28.664 1.00 74.69 206 LEU A C 1
ATOM 1628 O O . LEU A 1 206 ? 5.435 -5.295 -27.510 1.00 74.69 206 LEU A O 1
ATOM 1632 N N . TYR A 1 207 ? 5.560 -4.126 -29.420 1.00 76.00 207 TYR A N 1
ATOM 1633 C CA . TYR A 1 207 ? 4.820 -2.963 -28.937 1.00 76.00 207 TYR A CA 1
ATOM 1634 C C . TYR A 1 207 ? 3.419 -3.289 -28.382 1.00 76.00 207 TYR A C 1
ATOM 1636 O O . TYR A 1 207 ? 3.090 -2.772 -27.311 1.00 76.00 207 TYR A O 1
ATOM 1644 N N . PRO A 1 208 ? 2.599 -4.158 -29.011 1.00 79.88 208 PRO A N 1
ATOM 1645 C CA . PRO A 1 208 ? 1.300 -4.546 -28.466 1.00 79.88 208 PRO A CA 1
ATOM 1646 C C . PRO A 1 208 ? 1.405 -5.198 -27.085 1.00 79.88 208 PRO A C 1
ATOM 1648 O O . PRO A 1 208 ? 0.607 -4.874 -26.209 1.00 79.88 208 PRO A O 1
ATOM 1651 N N . GLY A 1 209 ? 2.412 -6.049 -26.859 1.00 75.25 209 GLY A N 1
ATOM 1652 C CA . GLY A 1 209 ? 2.646 -6.693 -25.562 1.00 75.25 209 GLY A CA 1
ATOM 1653 C C . GLY A 1 209 ? 3.000 -5.683 -24.471 1.00 75.25 209 GLY A C 1
ATOM 1654 O O . GLY A 1 209 ? 2.385 -5.674 -23.405 1.00 75.25 209 GLY A O 1
ATOM 1655 N N . ILE A 1 210 ? 3.913 -4.756 -24.774 1.00 74.06 210 ILE A N 1
ATOM 1656 C CA . ILE A 1 210 ? 4.307 -3.672 -23.858 1.00 74.06 210 ILE A CA 1
ATOM 1657 C C . ILE A 1 210 ? 3.117 -2.746 -23.567 1.00 74.06 210 ILE A C 1
ATOM 1659 O O . ILE A 1 210 ? 2.893 -2.338 -22.425 1.00 74.06 210 ILE A O 1
ATOM 1663 N N . ARG A 1 211 ? 2.320 -2.412 -24.589 1.00 76.62 211 ARG A N 1
ATOM 1664 C CA . ARG A 1 211 ? 1.117 -1.587 -24.433 1.00 76.62 211 ARG A CA 1
ATOM 1665 C C . ARG A 1 211 ? 0.071 -2.286 -23.568 1.00 76.62 211 ARG A C 1
ATOM 1667 O O . ARG A 1 211 ? -0.493 -1.638 -22.691 1.00 76.62 211 ARG A O 1
ATOM 1674 N N . ALA A 1 212 ? -0.168 -3.577 -23.786 1.00 79.69 212 ALA A N 1
ATOM 1675 C CA . ALA A 1 212 ? -1.112 -4.359 -22.995 1.00 79.69 212 ALA A CA 1
ATOM 1676 C C . ALA A 1 212 ? -0.685 -4.432 -21.521 1.00 79.69 212 ALA A C 1
ATOM 1678 O O . ALA A 1 212 ? -1.514 -4.222 -20.638 1.00 79.69 212 ALA A O 1
ATOM 1679 N N . GLN A 1 213 ? 0.607 -4.639 -21.246 1.00 75.38 213 GLN A N 1
ATOM 1680 C CA . GLN A 1 213 ? 1.150 -4.597 -19.883 1.00 75.38 213 GLN A CA 1
ATOM 1681 C C . GLN A 1 213 ? 0.925 -3.231 -19.227 1.00 75.38 213 GLN A C 1
ATOM 1683 O O . GLN A 1 213 ? 0.406 -3.165 -18.117 1.00 75.38 213 GLN A O 1
ATOM 1688 N N . ARG A 1 214 ? 1.211 -2.133 -19.938 1.00 75.44 214 ARG A N 1
ATOM 1689 C CA . ARG A 1 214 ? 0.956 -0.769 -19.440 1.00 75.44 214 ARG A CA 1
ATOM 1690 C C . ARG A 1 214 ? -0.516 -0.482 -19.185 1.00 75.44 214 ARG A C 1
ATOM 1692 O O . ARG A 1 214 ? -0.838 0.229 -18.242 1.00 75.44 214 ARG A O 1
ATOM 1699 N N . GLN A 1 215 ? -1.408 -0.995 -20.026 1.00 79.38 215 GLN A N 1
ATOM 1700 C CA . GLN A 1 215 ? -2.846 -0.828 -19.833 1.00 79.38 215 GLN A CA 1
ATOM 1701 C C . GLN A 1 215 ? -3.331 -1.577 -18.594 1.00 79.38 215 GLN A C 1
ATOM 1703 O O . GLN A 1 215 ? -4.018 -0.974 -17.775 1.00 79.38 215 GLN A O 1
ATOM 1708 N N . LYS A 1 216 ? -2.927 -2.844 -18.422 1.00 78.62 216 LYS A N 1
ATOM 1709 C CA . LYS A 1 216 ? -3.229 -3.621 -17.209 1.00 78.62 216 LYS A CA 1
ATOM 1710 C C . LYS A 1 216 ? -2.700 -2.923 -15.960 1.00 78.62 216 LYS A C 1
ATOM 1712 O O . LYS A 1 216 ? -3.429 -2.748 -14.993 1.00 78.62 216 LYS A O 1
ATOM 1717 N N . PHE A 1 217 ? -1.465 -2.447 -16.028 1.00 75.88 217 PHE A N 1
ATOM 1718 C CA . PHE A 1 217 ? -0.822 -1.704 -14.956 1.00 75.88 217 PHE A CA 1
ATOM 1719 C C . PHE A 1 217 ? -1.576 -0.417 -14.587 1.00 75.88 217 PHE A C 1
ATOM 1721 O O . PHE A 1 217 ? -1.917 -0.210 -13.426 1.00 75.88 217 PHE A O 1
ATOM 1728 N N . ASN A 1 218 ? -1.899 0.425 -15.573 1.00 77.56 218 ASN A N 1
ATOM 1729 C CA . ASN A 1 218 ? -2.650 1.656 -15.330 1.00 77.56 218 ASN A CA 1
ATOM 1730 C C . ASN A 1 218 ? -4.033 1.362 -14.738 1.00 77.56 218 ASN A C 1
ATOM 1732 O O . ASN A 1 218 ? -4.460 2.078 -13.840 1.00 77.56 218 ASN A O 1
ATOM 1736 N N . ALA A 1 219 ? -4.709 0.309 -15.208 1.00 80.38 219 ALA A N 1
ATOM 1737 C CA . ALA A 1 219 ? -5.991 -0.115 -14.653 1.00 80.38 219 ALA A CA 1
ATOM 1738 C C . ALA A 1 219 ? -5.861 -0.564 -13.186 1.00 80.38 219 ALA A C 1
ATOM 1740 O O . ALA A 1 219 ? -6.681 -0.181 -12.358 1.00 80.38 219 ALA A O 1
ATOM 1741 N N . THR A 1 220 ? -4.796 -1.304 -12.863 1.00 80.69 220 THR A N 1
ATOM 1742 C CA . THR A 1 220 ? -4.489 -1.777 -11.502 1.00 80.69 220 THR A CA 1
ATOM 1743 C C . THR A 1 220 ? -4.252 -0.597 -10.555 1.00 80.69 220 THR A C 1
ATOM 1745 O O . THR A 1 220 ? -4.913 -0.487 -9.525 1.00 80.69 220 THR A O 1
ATOM 1748 N N . ILE A 1 221 ? -3.386 0.349 -10.943 1.00 80.44 221 ILE A N 1
ATOM 1749 C CA . ILE A 1 221 ? -3.115 1.557 -10.148 1.00 80.44 221 ILE A CA 1
ATOM 1750 C C . ILE A 1 221 ? -4.362 2.409 -9.967 1.00 80.44 221 ILE A C 1
ATOM 1752 O O . ILE A 1 221 ? -4.603 2.896 -8.866 1.00 80.44 221 ILE A O 1
ATOM 1756 N N . MET A 1 222 ? -5.141 2.621 -11.030 1.00 79.94 222 MET A N 1
ATOM 1757 C CA . MET A 1 222 ? -6.375 3.399 -10.929 1.00 79.94 222 MET A CA 1
ATOM 1758 C C . MET A 1 222 ? -7.341 2.751 -9.936 1.00 79.94 222 MET A C 1
ATOM 1760 O O . MET A 1 222 ? -7.871 3.457 -9.090 1.00 79.94 222 MET A O 1
ATOM 1764 N N . GLY A 1 223 ? -7.473 1.420 -9.947 1.00 79.81 223 GLY A N 1
ATOM 1765 C CA . GLY A 1 223 ? -8.274 0.697 -8.957 1.00 79.81 223 GLY A CA 1
ATOM 1766 C C . GLY A 1 223 ? -7.811 0.927 -7.514 1.00 79.81 223 GLY A C 1
ATOM 1767 O O . GLY A 1 223 ? -8.640 1.201 -6.648 1.00 79.81 223 GLY A O 1
ATOM 1768 N N . MET A 1 224 ? -6.499 0.880 -7.253 1.00 81.81 224 MET A N 1
ATOM 1769 C CA . MET A 1 224 ? -5.950 1.153 -5.915 1.00 81.81 224 MET A CA 1
ATOM 1770 C C . MET A 1 224 ? -6.158 2.609 -5.487 1.00 81.81 224 MET A C 1
ATOM 1772 O O . MET A 1 224 ? 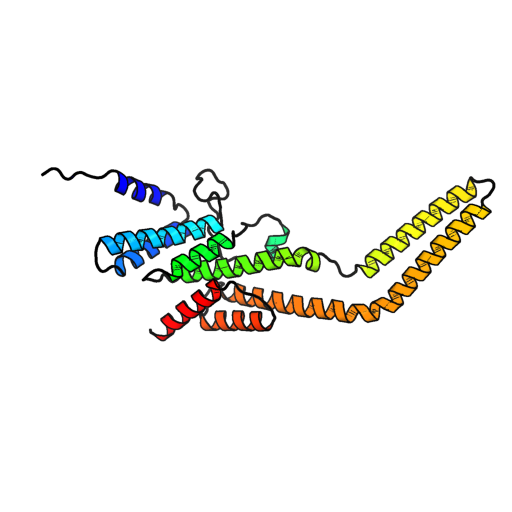-6.539 2.866 -4.348 1.00 81.81 224 MET A O 1
ATOM 1776 N N . ILE A 1 225 ? -5.933 3.564 -6.397 1.00 81.94 225 ILE A N 1
ATOM 1777 C CA . ILE A 1 225 ? -6.146 4.992 -6.133 1.00 81.94 225 ILE A CA 1
ATOM 1778 C C . ILE A 1 225 ? -7.619 5.267 -5.843 1.00 81.94 225 ILE A C 1
ATOM 1780 O O . ILE A 1 225 ? -7.903 5.986 -4.893 1.00 81.94 225 ILE A O 1
ATOM 1784 N N . ASP A 1 226 ? -8.540 4.702 -6.622 1.00 81.00 226 ASP A N 1
ATOM 1785 C CA . ASP A 1 226 ? -9.978 4.890 -6.429 1.00 81.00 226 ASP A CA 1
ATOM 1786 C C . ASP A 1 226 ? -10.432 4.306 -5.084 1.00 81.00 226 ASP A C 1
ATOM 1788 O O . ASP A 1 226 ? -11.186 4.950 -4.355 1.00 81.00 226 ASP A O 1
ATOM 1792 N N . ALA A 1 227 ? -9.936 3.116 -4.724 1.00 81.25 227 ALA A N 1
ATOM 1793 C CA . ALA A 1 227 ? -10.213 2.491 -3.433 1.00 81.25 227 ALA A CA 1
ATOM 1794 C C . ALA A 1 227 ? -9.694 3.347 -2.268 1.00 81.25 227 ALA A C 1
ATOM 1796 O O . ALA A 1 227 ? -10.400 3.548 -1.283 1.00 81.25 227 ALA A O 1
ATOM 1797 N N . TYR A 1 228 ? -8.480 3.883 -2.392 1.00 81.12 228 TYR A N 1
ATOM 1798 C CA . TYR A 1 228 ? -7.876 4.728 -1.370 1.00 81.12 228 TYR A CA 1
ATOM 1799 C C . TYR A 1 228 ? -8.565 6.090 -1.264 1.00 81.12 228 TYR A C 1
ATOM 1801 O O . TYR A 1 228 ? -8.904 6.525 -0.172 1.00 81.12 228 TYR A O 1
ATOM 1809 N N . ALA A 1 229 ? -8.854 6.745 -2.389 1.00 78.38 229 ALA A N 1
ATOM 1810 C CA . ALA A 1 229 ? -9.554 8.026 -2.420 1.00 78.38 229 ALA A CA 1
ATOM 1811 C C . ALA A 1 229 ? -10.975 7.933 -1.846 1.00 78.38 229 ALA A C 1
ATOM 1813 O O . ALA A 1 229 ? -11.487 8.920 -1.323 1.00 78.38 229 ALA A O 1
ATOM 1814 N N . ALA A 1 230 ? -11.603 6.754 -1.890 1.00 77.88 230 ALA A N 1
ATOM 1815 C CA . ALA A 1 230 ? -12.885 6.529 -1.233 1.00 77.88 230 ALA A CA 1
ATOM 1816 C C . ALA A 1 230 ? -12.812 6.663 0.299 1.00 77.88 230 ALA A C 1
ATOM 1818 O O . ALA A 1 230 ? -13.850 6.849 0.925 1.00 77.88 230 ALA A O 1
ATOM 1819 N N . LEU A 1 231 ? -11.623 6.604 0.912 1.00 75.94 231 LEU A N 1
ATOM 1820 C CA . LEU A 1 231 ? -11.432 6.847 2.346 1.00 75.94 231 LEU A CA 1
ATOM 1821 C C . LEU A 1 231 ? -11.378 8.344 2.713 1.00 75.94 231 LEU A C 1
ATOM 1823 O O . LEU A 1 231 ? -11.430 8.677 3.905 1.00 75.94 231 LEU A O 1
ATOM 1827 N N . ASP A 1 232 ? -11.302 9.250 1.729 1.00 72.31 2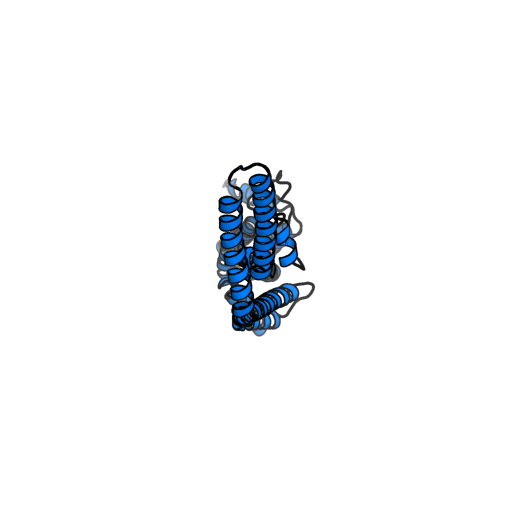32 ASP A N 1
ATOM 1828 C CA . ASP A 1 232 ? -11.187 10.693 1.959 1.00 72.31 232 ASP A CA 1
ATOM 1829 C C . ASP A 1 232 ? -12.543 11.337 2.328 1.00 72.31 232 ASP A C 1
ATOM 1831 O O . ASP A 1 232 ? -13.571 11.129 1.681 1.00 72.31 232 ASP A O 1
ATOM 1835 N N . GLY A 1 233 ? -12.550 12.166 3.375 1.00 59.16 233 GLY A N 1
ATOM 1836 C CA . GLY A 1 233 ? -13.597 13.167 3.639 1.00 59.16 233 GLY A CA 1
ATOM 1837 C C . GLY A 1 233 ? -14.987 12.733 4.148 1.00 59.16 233 GLY A C 1
ATOM 1838 O O . GLY A 1 233 ? -15.656 13.563 4.761 1.00 59.16 233 GLY A O 1
ATOM 1839 N N . ALA A 1 234 ? -15.447 11.489 3.982 1.00 52.38 234 ALA A N 1
ATOM 1840 C CA . ALA A 1 234 ? -16.803 11.069 4.396 1.00 52.38 234 ALA A CA 1
ATOM 1841 C C . ALA A 1 234 ? -16.820 9.686 5.079 1.00 52.38 234 ALA A C 1
ATOM 1843 O O . ALA A 1 234 ? -15.862 8.929 4.916 1.00 52.38 234 ALA A O 1
ATOM 1844 N N . PRO A 1 235 ? -17.880 9.309 5.833 1.00 56.34 235 PRO A N 1
ATOM 1845 C CA . PRO A 1 235 ? -18.081 7.926 6.255 1.00 56.34 235 PRO A CA 1
ATOM 1846 C C . PRO A 1 235 ? -18.426 7.092 5.018 1.00 56.34 235 PRO A C 1
ATOM 1848 O O . PRO A 1 235 ? -19.590 6.796 4.745 1.00 56.34 235 PRO A O 1
ATOM 1851 N N . ALA A 1 236 ? -17.414 6.755 4.224 1.00 57.75 236 ALA A N 1
ATOM 1852 C CA . ALA A 1 236 ? -17.573 5.809 3.143 1.00 57.75 236 ALA A CA 1
ATOM 1853 C C . ALA A 1 236 ? -18.118 4.513 3.735 1.00 57.75 236 ALA A C 1
ATOM 1855 O O . ALA A 1 236 ? -17.635 4.009 4.754 1.00 57.75 236 ALA A O 1
ATOM 1856 N N . SER A 1 237 ? -19.196 4.004 3.140 1.00 70.00 237 SER A N 1
ATOM 1857 C CA . SER A 1 237 ? -19.741 2.737 3.588 1.00 70.00 237 SER A CA 1
ATOM 1858 C C . SER A 1 237 ? -18.669 1.672 3.383 1.00 70.00 237 SER A C 1
ATOM 1860 O O . SER A 1 237 ? -18.081 1.554 2.309 1.00 70.00 237 SER A O 1
ATOM 1862 N N . VAL A 1 238 ? -18.412 0.876 4.416 1.00 79.62 238 VAL A N 1
ATOM 1863 C CA . VAL A 1 238 ? -17.454 -0.237 4.346 1.00 79.62 238 VAL A CA 1
ATOM 1864 C C . VAL A 1 238 ? -17.787 -1.181 3.190 1.00 79.62 238 VAL A C 1
ATOM 1866 O O . VAL A 1 238 ? -16.895 -1.690 2.524 1.00 79.62 238 VAL A O 1
ATOM 1869 N N . SER A 1 239 ? -19.072 -1.317 2.851 1.00 78.38 239 SER A N 1
ATOM 1870 C CA . SER A 1 239 ? -19.525 -2.049 1.667 1.00 78.38 239 SER A CA 1
ATOM 1871 C C . SER A 1 239 ? -19.089 -1.422 0.338 1.00 78.38 239 SER A C 1
ATOM 1873 O O . SER A 1 239 ? -18.865 -2.148 -0.628 1.00 78.38 239 SER A O 1
ATOM 1875 N N . HIS A 1 240 ? -18.968 -0.096 0.253 1.00 83.62 240 HIS A N 1
ATOM 1876 C CA . HIS A 1 240 ? -18.423 0.579 -0.922 1.00 83.62 240 HIS A CA 1
ATOM 1877 C C . HIS A 1 240 ? -16.914 0.353 -1.035 1.00 83.62 240 HIS A C 1
ATOM 1879 O O . HIS A 1 240 ? -16.457 -0.040 -2.106 1.00 83.62 240 HIS A O 1
ATOM 1885 N N . ILE A 1 241 ? -16.173 0.508 0.067 1.00 84.12 241 ILE A N 1
ATOM 1886 C CA . ILE A 1 241 ? -14.725 0.247 0.105 1.00 84.12 241 ILE A CA 1
ATOM 1887 C C . ILE A 1 241 ? -14.449 -1.212 -0.256 1.00 84.12 241 ILE A C 1
ATOM 1889 O O . ILE A 1 241 ? -13.648 -1.472 -1.148 1.00 84.12 241 ILE A O 1
ATOM 1893 N N . ARG A 1 242 ? -15.182 -2.166 0.332 1.00 86.75 242 ARG A N 1
ATOM 1894 C CA . ARG A 1 242 ? -15.028 -3.591 0.024 1.00 86.75 242 ARG A CA 1
ATOM 1895 C C . ARG A 1 242 ? -15.254 -3.892 -1.456 1.00 86.75 242 ARG A C 1
ATOM 1897 O O . ARG A 1 242 ? -14.432 -4.559 -2.062 1.00 86.75 242 ARG A O 1
ATOM 1904 N N . LYS A 1 243 ? -16.289 -3.314 -2.078 1.00 86.44 243 LYS A N 1
ATOM 1905 C CA . LYS A 1 243 ? -16.519 -3.461 -3.528 1.00 86.44 243 LYS A CA 1
ATOM 1906 C C . LYS A 1 243 ? -15.381 -2.897 -4.382 1.00 86.44 243 LYS A C 1
ATOM 1908 O O . LYS A 1 243 ? -15.128 -3.419 -5.465 1.00 86.44 243 LYS A O 1
ATOM 1913 N N . LEU A 1 244 ? -14.743 -1.808 -3.951 1.00 85.06 244 LEU A N 1
ATOM 1914 C CA . LEU A 1 244 ? -13.596 -1.231 -4.659 1.00 85.06 244 LEU A CA 1
ATOM 1915 C C . LEU A 1 244 ? -12.350 -2.106 -4.497 1.00 85.06 244 LEU A C 1
ATOM 1917 O O . LEU A 1 244 ? -11.655 -2.350 -5.480 1.00 85.06 244 LEU A O 1
ATOM 1921 N N . VAL A 1 245 ? -12.122 -2.622 -3.289 1.00 86.50 245 VAL A N 1
ATOM 1922 C CA . VAL A 1 245 ? -11.054 -3.576 -2.968 1.00 86.50 245 VAL A CA 1
ATOM 1923 C C . VAL A 1 245 ? -11.220 -4.862 -3.781 1.00 86.50 245 VAL A C 1
ATOM 1925 O O . VAL A 1 245 ? -10.282 -5.240 -4.477 1.00 86.50 245 VAL A O 1
ATOM 1928 N N . ASP A 1 246 ? -12.419 -5.454 -3.808 1.00 88.06 246 ASP A N 1
ATOM 1929 C CA . ASP A 1 246 ? -12.735 -6.654 -4.598 1.00 88.06 246 ASP A CA 1
ATOM 1930 C C . ASP A 1 246 ? -12.509 -6.407 -6.100 1.00 88.06 246 ASP A C 1
ATOM 1932 O O . ASP A 1 246 ? -11.848 -7.192 -6.776 1.00 88.06 246 ASP A O 1
ATOM 1936 N N . ARG A 1 247 ? -12.970 -5.262 -6.628 1.00 85.94 247 ARG A N 1
ATOM 1937 C CA . ARG A 1 247 ? -12.737 -4.883 -8.034 1.00 85.94 247 ARG A CA 1
ATOM 1938 C C . ARG A 1 247 ? -11.247 -4.735 -8.351 1.00 85.94 247 ARG A C 1
ATOM 1940 O O . ARG A 1 247 ? -10.814 -5.076 -9.450 1.00 85.94 247 ARG A O 1
ATOM 1947 N N . ALA A 1 248 ? -10.467 -4.189 -7.422 1.00 84.38 248 ALA A N 1
ATOM 1948 C CA . ALA A 1 248 ? -9.023 -4.087 -7.575 1.00 84.38 248 ALA A CA 1
ATOM 1949 C C . ALA A 1 248 ? -8.356 -5.474 -7.510 1.00 84.38 248 ALA A C 1
ATOM 1951 O O . ALA A 1 248 ? -7.428 -5.737 -8.274 1.00 84.38 248 ALA A O 1
ATOM 1952 N N . THR A 1 249 ? -8.865 -6.393 -6.686 1.00 86.19 249 THR A N 1
ATOM 1953 C CA . THR A 1 249 ? -8.417 -7.793 -6.652 1.00 86.19 249 THR A CA 1
ATOM 1954 C C . THR A 1 249 ? -8.708 -8.529 -7.951 1.00 86.19 249 THR A C 1
ATOM 1956 O O . THR A 1 249 ? -7.816 -9.200 -8.468 1.00 86.19 249 THR A O 1
ATOM 1959 N N . ASP A 1 250 ? -9.882 -8.327 -8.552 1.00 84.12 250 ASP A N 1
ATOM 1960 C CA . ASP A 1 250 ? -10.208 -8.867 -9.881 1.00 84.12 250 ASP A CA 1
ATOM 1961 C C . ASP A 1 250 ? -9.250 -8.347 -10.969 1.00 84.12 250 ASP A C 1
ATOM 1963 O O . ASP A 1 250 ? -8.982 -9.026 -11.963 1.00 84.12 250 ASP A O 1
ATOM 1967 N N . ALA A 1 251 ? -8.699 -7.143 -10.778 1.00 79.06 251 ALA A N 1
ATOM 1968 C CA . ALA A 1 251 ? -7.675 -6.563 -11.645 1.00 79.06 251 ALA A CA 1
ATOM 1969 C C . ALA A 1 251 ? -6.249 -7.078 -11.353 1.00 79.06 251 ALA A C 1
ATOM 1971 O O . ALA A 1 251 ? -5.334 -6.780 -12.123 1.00 79.06 251 ALA A O 1
ATOM 1972 N N . GLY A 1 252 ? -6.062 -7.872 -10.293 1.00 79.50 252 GLY A N 1
ATOM 1973 C CA . GLY A 1 252 ? -4.792 -8.491 -9.909 1.00 79.50 252 GLY A CA 1
ATOM 1974 C C . GLY A 1 252 ? -4.084 -7.854 -8.709 1.00 79.50 252 GLY A C 1
ATOM 1975 O O . GLY A 1 252 ? -2.923 -8.183 -8.476 1.00 79.50 252 GLY A O 1
ATOM 1976 N N . VAL A 1 253 ? -4.735 -6.959 -7.955 1.00 83.12 253 VAL A N 1
ATOM 1977 C CA . VAL A 1 253 ? -4.171 -6.408 -6.708 1.00 83.12 253 VAL A CA 1
ATOM 1978 C C . VAL A 1 253 ? -4.268 -7.435 -5.582 1.00 83.12 253 VAL A C 1
ATOM 1980 O O . VAL A 1 253 ? -5.351 -7.937 -5.275 1.00 83.12 253 VAL A O 1
ATOM 1983 N N . VAL A 1 254 ? -3.142 -7.713 -4.928 1.00 86.19 254 VAL A N 1
ATOM 1984 C CA . VAL A 1 254 ? -3.093 -8.568 -3.740 1.00 86.19 254 VAL A CA 1
ATOM 1985 C C . VAL A 1 254 ? -3.112 -7.677 -2.507 1.00 86.19 254 VAL A C 1
ATOM 1987 O O . VAL A 1 254 ? -2.123 -7.038 -2.181 1.00 86.19 254 VAL A O 1
ATOM 1990 N N . TRP A 1 255 ? -4.250 -7.621 -1.823 1.00 88.19 255 TRP A N 1
ATOM 1991 C CA . TRP A 1 255 ? -4.365 -6.848 -0.590 1.00 88.19 255 TRP A CA 1
ATOM 1992 C C . TRP A 1 255 ? -3.845 -7.631 0.625 1.00 88.19 255 TRP A C 1
ATOM 1994 O O . TRP A 1 255 ? -3.951 -8.862 0.645 1.00 88.19 255 TRP A O 1
ATOM 2004 N N . PRO A 1 256 ? -3.347 -6.947 1.672 1.00 89.81 256 PRO A N 1
ATOM 2005 C CA . PRO A 1 256 ? -3.011 -7.586 2.941 1.00 89.81 256 PRO A CA 1
ATOM 2006 C C . PRO A 1 256 ? -4.216 -8.335 3.526 1.00 89.81 256 PRO A C 1
ATOM 2008 O O . PRO A 1 256 ? -5.313 -7.782 3.617 1.00 89.81 256 PRO A O 1
ATOM 2011 N N . ALA A 1 257 ? -4.022 -9.574 3.984 1.00 91.00 257 ALA A N 1
ATOM 2012 C CA . ALA A 1 257 ? -5.095 -10.357 4.604 1.00 91.00 257 ALA A CA 1
ATOM 2013 C C . ALA A 1 257 ? -5.779 -9.641 5.795 1.00 91.00 257 ALA A C 1
ATOM 2015 O O . ALA A 1 257 ? -7.012 -9.692 5.870 1.00 91.00 257 ALA A O 1
ATOM 2016 N N . PRO A 1 258 ? -5.051 -8.908 6.671 1.00 92.62 258 PRO A N 1
ATOM 2017 C CA . PRO A 1 258 ? -5.676 -8.138 7.746 1.00 92.62 258 PRO A CA 1
ATOM 2018 C C . PRO A 1 258 ? -6.652 -7.060 7.255 1.00 92.62 258 PRO A C 1
ATOM 2020 O O . PRO A 1 258 ? -7.621 -6.771 7.950 1.00 92.62 258 PRO A O 1
ATOM 2023 N N . LEU A 1 259 ? -6.460 -6.509 6.047 1.00 91.88 259 LEU A N 1
ATOM 2024 C CA . LEU A 1 259 ? -7.380 -5.518 5.476 1.00 91.88 259 LEU A CA 1
ATOM 2025 C C . LEU A 1 259 ? -8.744 -6.149 5.200 1.00 91.88 259 LEU A C 1
ATOM 2027 O O . LEU A 1 259 ? -9.774 -5.581 5.548 1.00 91.88 259 LEU A O 1
ATOM 2031 N N . MET A 1 260 ? -8.751 -7.339 4.595 1.00 91.38 260 MET A N 1
ATOM 2032 C CA . MET A 1 260 ? -9.991 -8.045 4.273 1.00 91.38 260 MET A CA 1
ATOM 2033 C C . MET A 1 260 ? -10.741 -8.432 5.545 1.00 91.38 260 MET A C 1
ATOM 2035 O O . MET A 1 260 ? -11.937 -8.169 5.641 1.00 91.38 260 MET A O 1
ATOM 2039 N N . ALA A 1 261 ? -10.022 -8.965 6.538 1.00 92.88 261 ALA A N 1
ATOM 2040 C CA . ALA A 1 261 ? -10.596 -9.325 7.829 1.00 92.88 261 ALA A CA 1
ATOM 2041 C C . ALA A 1 261 ? -11.205 -8.113 8.553 1.00 92.88 261 ALA A C 1
ATOM 2043 O O . ALA A 1 261 ? -12.307 -8.211 9.084 1.00 92.88 261 ALA A O 1
ATOM 2044 N N . LEU A 1 262 ? -10.529 -6.961 8.524 1.00 91.94 262 LEU A N 1
ATOM 2045 C CA . LEU A 1 262 ? -11.019 -5.734 9.148 1.00 91.94 262 LEU A CA 1
ATOM 2046 C C . LEU A 1 262 ? -12.249 -5.172 8.423 1.00 91.94 262 LEU A C 1
ATOM 2048 O O . LEU A 1 262 ? -13.223 -4.793 9.070 1.00 91.94 262 LEU A O 1
ATOM 2052 N N . LEU A 1 263 ? -12.263 -5.181 7.088 1.00 91.12 263 LEU A N 1
ATOM 2053 C CA . LEU A 1 263 ? -13.439 -4.766 6.318 1.00 91.12 263 LEU A CA 1
ATOM 2054 C C . LEU A 1 263 ? -14.649 -5.681 6.564 1.00 91.12 263 LEU A C 1
ATOM 2056 O O . LEU A 1 263 ? -15.768 -5.180 6.674 1.00 91.12 263 LEU A O 1
ATOM 2060 N N . ASP A 1 264 ? -14.437 -6.994 6.658 1.00 91.62 264 ASP A N 1
ATOM 2061 C CA . ASP A 1 264 ? -15.507 -7.962 6.922 1.00 91.62 264 ASP A CA 1
ATOM 2062 C C . ASP A 1 264 ? -16.063 -7.796 8.349 1.00 91.62 264 ASP A C 1
ATOM 2064 O O . ASP A 1 264 ? -17.277 -7.692 8.532 1.00 91.62 264 ASP A O 1
ATOM 2068 N N . ASP A 1 265 ? -15.185 -7.629 9.342 1.00 90.56 265 ASP A N 1
ATOM 2069 C CA . ASP A 1 265 ? -15.539 -7.368 10.743 1.00 90.56 265 ASP A CA 1
ATOM 2070 C C . ASP A 1 265 ? -16.362 -6.072 10.905 1.00 90.56 265 ASP A C 1
ATOM 2072 O O . ASP A 1 265 ? -17.415 -6.066 11.551 1.00 90.56 265 ASP A O 1
ATOM 2076 N N . VAL A 1 266 ? -15.963 -4.972 10.251 1.00 88.81 266 VAL A N 1
ATOM 2077 C CA . VAL A 1 266 ? -16.747 -3.721 10.274 1.00 88.81 266 VAL A CA 1
ATOM 2078 C C . VAL A 1 266 ? -18.080 -3.878 9.530 1.00 88.81 266 VAL A C 1
ATOM 2080 O O . VAL A 1 266 ? -19.106 -3.340 9.963 1.00 88.81 266 VAL A O 1
ATOM 2083 N N . ALA A 1 267 ? -18.098 -4.598 8.404 1.00 86.88 267 ALA A N 1
ATOM 2084 C CA . ALA A 1 267 ? -19.316 -4.822 7.631 1.00 86.88 267 ALA A CA 1
ATOM 2085 C C . ALA A 1 267 ? -20.356 -5.627 8.420 1.00 86.88 267 ALA A C 1
ATOM 2087 O O . ALA A 1 267 ? -21.544 -5.304 8.355 1.00 86.88 267 ALA A O 1
ATOM 2088 N N . ASP A 1 268 ? -19.930 -6.639 9.170 1.00 87.62 268 ASP A N 1
ATOM 2089 C CA . ASP A 1 268 ? -20.829 -7.478 9.957 1.00 87.62 268 ASP A CA 1
ATOM 2090 C C . ASP A 1 268 ? -21.394 -6.738 11.169 1.00 87.62 268 ASP A C 1
ATOM 2092 O O . ASP A 1 268 ? -22.601 -6.815 11.417 1.00 87.62 268 ASP A O 1
ATOM 2096 N N . ARG A 1 269 ? -20.590 -5.901 11.840 1.00 84.19 269 ARG A N 1
ATOM 2097 C CA . ARG A 1 269 ? -21.096 -5.019 12.906 1.00 84.19 269 ARG A CA 1
ATOM 2098 C C . ARG A 1 269 ? -22.181 -4.069 12.415 1.00 84.19 269 ARG A C 1
ATOM 2100 O O . ARG A 1 269 ? -23.197 -3.897 13.080 1.00 84.19 269 ARG A O 1
ATOM 2107 N N . ARG A 1 270 ? -22.000 -3.475 11.234 1.00 80.44 270 ARG A N 1
ATOM 2108 C CA . ARG A 1 270 ? -22.965 -2.516 10.672 1.00 80.44 270 ARG A CA 1
ATOM 2109 C C . ARG A 1 270 ? -24.261 -3.150 10.169 1.00 80.44 270 ARG A C 1
ATOM 2111 O O . ARG A 1 270 ? -25.207 -2.415 9.923 1.00 80.44 270 ARG A O 1
ATOM 2118 N N . LYS A 1 271 ? -24.313 -4.472 9.983 1.00 77.56 271 LYS A N 1
ATOM 2119 C CA . LYS A 1 271 ? -25.564 -5.197 9.684 1.00 77.56 271 LYS A CA 1
ATOM 2120 C C . LYS A 1 271 ? -26.359 -5.540 10.945 1.00 77.56 271 LYS A C 1
ATOM 2122 O O . LYS A 1 271 ? -27.551 -5.801 10.839 1.00 77.56 271 LYS A O 1
ATOM 2127 N N . ALA A 1 272 ? -25.689 -5.628 12.095 1.00 60.78 272 ALA A N 1
ATOM 2128 C CA . ALA A 1 272 ? -26.293 -6.026 13.365 1.00 60.78 272 ALA A CA 1
ATOM 2129 C C . ALA A 1 272 ? -26.970 -4.862 14.116 1.00 60.78 272 ALA A C 1
ATOM 2131 O O . ALA A 1 272 ? -27.723 -5.112 15.056 1.00 60.78 272 ALA A O 1
ATOM 2132 N N . ILE A 1 273 ? -26.688 -3.621 13.705 1.00 56.22 273 ILE A N 1
ATOM 2133 C CA . ILE A 1 273 ? -27.273 -2.370 14.213 1.00 56.22 273 ILE A CA 1
ATOM 2134 C C . ILE A 1 273 ? -28.418 -1.950 13.292 1.00 56.22 273 ILE A C 1
ATOM 2136 O O . ILE A 1 273 ? -29.485 -1.570 13.822 1.00 56.22 273 ILE A O 1
#

Foldseek 3Di:
DDPPDDCVVVVVVVLLVLQPAPLLNVQLVQQLVQLCVQDPDDVSSVVSSVLSVLLSVLLLCQQPVVLSDPPPPSVRDDDDQDLCLLVVLVPVPGRQGNLVSLLVSLVSQLPHPGDDPSSLLSSLLSQLSNLLNVLSVVCVVVVVPPPPPLVVVLVVLVVVLVVLVVVLVVCLVVDPCNVVSVVVNVVSNVVSVVVNVVSVVCCVVCVVVSVVVVVLVVVLSVLSSVLSNCSPDDPRPLVNSVVSVVVSVVSPRDGDPSSVVSSVVVNVVVVVD